Protein AF-A0A9D4PMR9-F1 (afdb_monomer)

Organism: Rhipicephalus sanguineus (NCBI:txid34632)

Sequence (268 aa):
MCPEKERYSRTDKKCLSSFEMLPGSDGVMDHTRMVKEYSRSSADQEEPLAHELRPPHVLRHTMDYLLVHLMDSAQPVGEWYDFIWNRTRAIRKDITQQHLCDQVCVALVEQCARFHIHCAAALCEQDMSTFDPKINNENLVKCLQTLKHFYYDLSLRGLHCPNEPEFRAYDVLLHLNEGDTIRQVQKLPARVRWSAEVKRAVAAFAALNSNNYVRFFRVAAQAPYLAACLLHRYFGQVRLRALQTFFKAFCQPNHSEEGVVSDQQKVT

Mean predicted aligned error: 6.34 Å

Secondary structure (DSSP, 8-state):
---HHHHHHHHHTT---GGGBPTTSSS-B-TTT-----PPP-TT-PPPPGGGS--HHHHHHHHHHHHHHTTT-SS-HHHHHHHHHHHHHHHHHHHHHTT--SHHHHHHHHHHHHHHHHHHHHTTTS-TTT--HHHHHHHHHHHHHHHHHHHHHHHHTT---TTHHHHHHHHHHHTTT-TTHHHHHHHS-HHHHTSHHHHHHHHHHHHHHTT-HHHHHHHHHTS-HHHHHHHHTTHHHHHHHHHHHHHHHH-PPP--------------

pLDDT: mean 91.98, std 12.49, range [39.81, 98.75]

Solvent-accessible surface area (backbone atoms only — not comparable to full-atom values): 15572 Å² total; per-residue (Å²): 96,43,36,68,71,57,54,56,53,29,57,76,69,68,65,68,54,84,77,23,32,40,89,93,50,93,82,42,76,25,80,88,50,31,62,41,71,55,74,82,89,54,95,85,56,73,82,76,53,75,81,66,47,66,55,72,72,50,43,49,54,41,49,50,50,45,61,71,66,42,73,82,42,99,60,61,68,39,61,46,48,54,49,47,58,38,35,53,49,23,49,54,48,38,38,61,76,65,69,63,85,52,74,65,56,48,53,53,41,51,49,52,28,51,50,36,38,46,46,58,49,77,42,65,86,51,53,70,92,56,41,50,66,64,65,41,48,53,52,28,52,52,30,51,53,51,48,54,49,50,56,49,61,36,44,78,71,76,43,81,67,90,59,52,32,54,57,55,16,49,58,43,44,75,36,54,89,46,86,60,46,64,63,56,50,71,70,45,57,68,79,37,46,72,27,74,48,27,47,50,30,52,50,39,31,51,19,60,75,67,69,33,50,70,58,30,52,54,48,42,75,70,40,60,71,60,58,27,35,48,51,52,77,46,47,64,61,44,50,52,53,49,51,55,51,48,45,69,73,72,50,75,77,79,83,77,78,88,81,78,85,79,88,76,80,95,82,132

Foldseek 3Di:
DAFPVVQVVCLVVLNDAPQQADPPDDSHGDPVRDAHFDDDDDPPDDQDDPSRADPLVVLLVRLCCLPVPQCPDPDDQLRSLVVSLGRLNVSLVSCVSVVDQDLSNLVSLVSLLLSLLCCLQVCVPPDCVSDPNVVSVVSNVVSLVVNVVSQVVCVVVVHHHPCNLQSLLLVLLLQLVPPCSVVVLVPDPPVNSPDPSNVLSVQLSVCVVVLVLVSNVVSLVPDPPSSVSSSVVCPVVSVVSVVVVCCVVPPDDPPPDPDDPDDDDDDD

Radius of gyration: 26.0 Å; Cα contacts (8 Å, |Δi|>4): 236; chains: 1; bounding box: 56×48×103 Å

Structure (mmCIF, N/CA/C/O backbone):
data_AF-A0A9D4PMR9-F1
#
_entry.id   AF-A0A9D4PMR9-F1
#
loop_
_atom_site.group_PDB
_atom_site.id
_atom_site.type_symbol
_atom_site.label_atom_id
_atom_site.label_alt_id
_atom_site.label_comp_id
_atom_site.label_asym_id
_atom_site.label_entity_id
_atom_site.label_seq_id
_atom_site.pdbx_PDB_ins_code
_atom_site.Cartn_x
_atom_site.Cartn_y
_atom_site.Cartn_z
_atom_site.occupancy
_atom_site.B_iso_or_equiv
_atom_site.auth_seq_id
_atom_site.auth_comp_id
_atom_site.auth_asym_id
_atom_site.auth_atom_id
_atom_site.pdbx_PDB_model_num
ATOM 1 N N . MET A 1 1 ? 13.377 -6.131 -16.939 1.00 96.81 1 MET A N 1
ATOM 2 C CA . MET A 1 1 ? 12.662 -5.293 -15.942 1.00 96.81 1 MET A CA 1
ATOM 3 C C . MET A 1 1 ? 13.353 -3.948 -15.653 1.00 96.81 1 MET A C 1
ATOM 5 O O . MET A 1 1 ? 12.821 -3.151 -14.882 1.00 96.81 1 MET A O 1
ATOM 9 N N . CYS A 1 2 ? 14.494 -3.653 -16.287 1.00 97.81 2 CYS A N 1
ATOM 10 C CA . CYS A 1 2 ? 15.241 -2.395 -16.173 1.00 97.81 2 CYS A CA 1
ATOM 11 C C . CYS A 1 2 ? 15.741 -1.979 -17.572 1.00 97.81 2 CYS A C 1
ATOM 13 O O . CYS A 1 2 ? 16.211 -2.870 -18.293 1.00 97.81 2 CYS A O 1
ATOM 15 N N . PRO A 1 3 ? 15.634 -0.697 -17.975 1.00 96.88 3 PRO A N 1
ATOM 16 C CA . PRO A 1 3 ? 16.174 -0.201 -19.242 1.00 96.88 3 PRO A CA 1
ATOM 17 C C . PRO A 1 3 ? 17.681 -0.429 -19.374 1.00 96.88 3 PRO A C 1
ATOM 19 O O . PRO A 1 3 ? 18.419 -0.365 -18.396 1.00 96.88 3 PRO A O 1
ATOM 22 N N . GLU A 1 4 ? 18.152 -0.666 -20.596 1.00 95.31 4 GLU A N 1
ATOM 23 C CA . GLU A 1 4 ? 19.553 -1.008 -20.865 1.00 95.31 4 GLU A CA 1
ATOM 24 C C . GLU A 1 4 ? 20.545 0.068 -20.418 1.00 95.31 4 GLU A C 1
ATOM 26 O O . GLU A 1 4 ? 21.502 -0.236 -19.708 1.00 95.31 4 GLU A O 1
ATOM 31 N N . LYS A 1 5 ? 20.264 1.330 -20.752 1.00 94.75 5 LYS A N 1
ATOM 32 C CA . LYS A 1 5 ? 21.068 2.481 -20.329 1.00 94.75 5 LYS A CA 1
ATOM 33 C C . LYS A 1 5 ? 21.214 2.555 -18.808 1.00 94.75 5 LYS A C 1
ATOM 35 O O . LYS A 1 5 ? 22.309 2.792 -18.305 1.00 94.75 5 LYS A O 1
ATOM 40 N N . GLU A 1 6 ? 20.128 2.323 -18.069 1.00 95.69 6 GLU A N 1
ATOM 41 C CA . GLU A 1 6 ? 20.174 2.327 -16.605 1.00 95.69 6 GLU A CA 1
ATOM 42 C C . GLU A 1 6 ? 21.015 1.165 -16.073 1.00 95.69 6 GLU A C 1
ATOM 44 O O . GLU A 1 6 ? 21.815 1.376 -15.163 1.00 95.69 6 GLU A O 1
ATOM 49 N N . ARG A 1 7 ? 20.881 -0.035 -16.658 1.00 95.94 7 ARG A N 1
ATOM 50 C CA . ARG A 1 7 ? 21.671 -1.202 -16.248 1.00 95.94 7 ARG A CA 1
ATOM 51 C C . ARG A 1 7 ? 23.167 -0.902 -16.282 1.00 95.94 7 ARG A C 1
ATOM 53 O O . ARG A 1 7 ? 23.825 -0.988 -15.251 1.00 95.94 7 ARG A O 1
ATOM 60 N N . TYR A 1 8 ? 23.670 -0.466 -17.435 1.00 95.75 8 TYR A N 1
ATOM 61 C CA . TYR A 1 8 ? 25.091 -0.158 -17.592 1.00 95.75 8 TYR A CA 1
ATOM 62 C C . TYR A 1 8 ? 25.529 1.049 -16.759 1.00 95.75 8 TYR A C 1
ATOM 64 O O . TYR A 1 8 ? 26.598 1.007 -16.156 1.00 95.75 8 TYR A O 1
ATOM 72 N N . SER A 1 9 ? 24.691 2.087 -16.638 1.00 94.88 9 SER A N 1
ATOM 73 C CA . SER A 1 9 ? 25.016 3.238 -15.787 1.00 94.88 9 SER A CA 1
ATOM 74 C C . SER A 1 9 ? 25.160 2.855 -14.311 1.00 94.88 9 SER A C 1
ATOM 76 O O . SER A 1 9 ? 26.050 3.374 -13.638 1.00 94.88 9 SER A O 1
ATOM 78 N N . ARG A 1 10 ? 24.316 1.951 -13.790 1.00 94.81 10 ARG A N 1
ATOM 79 C CA . ARG A 1 10 ? 24.407 1.499 -12.392 1.00 94.81 10 ARG A CA 1
ATOM 80 C C . ARG A 1 10 ? 25.573 0.543 -12.154 1.00 94.81 10 ARG A C 1
ATOM 82 O O . ARG A 1 10 ? 26.160 0.596 -11.076 1.00 94.81 10 ARG A O 1
ATOM 89 N N . THR A 1 11 ? 25.951 -0.264 -13.146 1.00 93.12 11 THR A N 1
ATOM 90 C CA . THR A 1 11 ? 27.179 -1.074 -13.087 1.00 93.12 11 THR A CA 1
ATOM 91 C C . THR A 1 11 ? 28.427 -0.195 -13.026 1.00 93.12 11 THR A C 1
ATOM 93 O O . THR A 1 11 ? 29.250 -0.386 -12.137 1.00 93.12 11 THR A O 1
ATOM 96 N N . ASP A 1 12 ? 28.539 0.800 -13.910 1.00 93.56 12 ASP A N 1
ATOM 97 C CA . ASP A 1 12 ? 29.683 1.724 -13.958 1.00 93.56 12 ASP A CA 1
ATOM 98 C C . ASP A 1 12 ? 29.851 2.505 -12.642 1.00 93.56 12 ASP A C 1
ATOM 100 O O . ASP A 1 12 ? 30.937 2.573 -12.068 1.00 93.56 12 ASP A O 1
ATOM 104 N N . LYS A 1 13 ? 28.737 2.988 -12.080 1.00 93.94 13 LYS A N 1
ATOM 105 C CA . LYS A 1 13 ? 28.708 3.703 -10.793 1.00 93.94 13 LYS A CA 1
ATOM 106 C C . LYS A 1 13 ? 28.861 2.802 -9.562 1.00 93.94 13 LYS A C 1
ATOM 108 O O . LYS A 1 13 ? 28.899 3.322 -8.450 1.00 93.94 13 LYS A O 1
ATOM 113 N N . LYS A 1 14 ? 28.920 1.475 -9.730 1.00 91.69 14 LYS A N 1
ATOM 114 C CA . LYS A 1 14 ? 28.920 0.481 -8.638 1.00 91.69 14 LYS A CA 1
ATOM 115 C C . LYS A 1 14 ? 27.736 0.644 -7.669 1.00 91.69 14 LYS A C 1
ATOM 117 O O . LYS A 1 14 ? 27.877 0.480 -6.462 1.00 91.69 14 LYS A O 1
ATOM 122 N N . CYS A 1 15 ? 26.554 0.952 -8.205 1.00 92.69 15 CYS A N 1
ATOM 123 C CA . CYS A 1 15 ? 25.308 1.149 -7.448 1.00 92.69 15 CYS A CA 1
ATOM 124 C C . CYS A 1 15 ? 24.303 0.010 -7.693 1.00 92.69 15 CYS A C 1
ATOM 126 O O . CYS A 1 15 ? 23.115 0.248 -7.926 1.00 92.69 15 CYS A O 1
ATOM 128 N N . LEU A 1 16 ? 24.784 -1.233 -7.710 1.00 93.62 16 LEU A N 1
ATOM 129 C CA . LEU A 1 16 ? 23.936 -2.417 -7.837 1.00 93.62 16 LEU A CA 1
ATOM 130 C C . LEU A 1 16 ? 23.497 -2.892 -6.452 1.00 93.62 16 LEU A C 1
ATOM 132 O O . LEU A 1 16 ? 24.281 -2.876 -5.506 1.00 93.62 16 LEU A O 1
ATOM 136 N N . SER A 1 17 ? 22.252 -3.346 -6.343 1.00 92.94 17 SER A N 1
ATOM 137 C CA . SER A 1 17 ? 21.796 -4.064 -5.154 1.00 92.94 17 SER A CA 1
ATOM 138 C C . SER A 1 17 ? 22.290 -5.516 -5.167 1.00 92.94 17 SER A C 1
ATOM 140 O O . SER A 1 17 ? 22.451 -6.106 -6.236 1.00 92.94 17 SER A O 1
ATOM 142 N N . SER A 1 18 ? 22.437 -6.137 -3.993 1.00 91.88 18 SER A N 1
ATOM 143 C CA . SER A 1 18 ? 22.669 -7.585 -3.843 1.00 91.88 18 SER A CA 1
ATOM 144 C C . SER A 1 18 ? 21.613 -8.431 -4.581 1.00 91.88 18 SER A C 1
ATOM 146 O O . SER A 1 18 ? 21.915 -9.504 -5.109 1.00 91.88 18 SER A O 1
ATOM 148 N N . PHE A 1 19 ? 20.384 -7.919 -4.715 1.00 92.88 19 PHE A N 1
ATOM 149 C CA . PHE A 1 19 ? 19.297 -8.554 -5.472 1.00 92.88 19 PHE A CA 1
ATOM 150 C C . PHE A 1 19 ? 19.464 -8.500 -6.996 1.00 92.88 19 PHE A C 1
ATOM 152 O O . PHE A 1 19 ? 18.694 -9.137 -7.712 1.00 92.88 19 PHE A O 1
ATOM 159 N N . GLU A 1 20 ? 20.439 -7.747 -7.493 1.00 95.00 20 GLU A N 1
ATOM 160 C CA . GLU A 1 20 ? 20.667 -7.472 -8.914 1.00 95.00 20 GLU A CA 1
ATOM 161 C C . GLU A 1 20 ? 22.002 -8.040 -9.427 1.00 95.00 20 GLU A C 1
ATOM 163 O O . GLU A 1 20 ? 22.331 -7.901 -10.607 1.00 95.00 20 GLU A O 1
ATOM 168 N N . MET A 1 21 ? 22.771 -8.684 -8.549 1.00 94.06 21 MET A N 1
ATOM 169 C CA . MET A 1 21 ? 24.062 -9.295 -8.860 1.00 94.06 21 MET A CA 1
ATOM 170 C C . MET A 1 21 ? 23.929 -10.802 -9.112 1.00 94.06 21 MET A C 1
ATOM 172 O O . MET A 1 21 ? 22.990 -11.449 -8.635 1.00 94.06 21 MET A O 1
ATOM 176 N N . LEU A 1 22 ? 24.895 -11.385 -9.826 1.00 92.81 22 LEU A N 1
ATOM 177 C CA . LEU A 1 22 ? 25.026 -12.837 -9.930 1.00 92.81 22 LEU A CA 1
ATOM 178 C C . LEU A 1 22 ? 25.322 -13.423 -8.536 1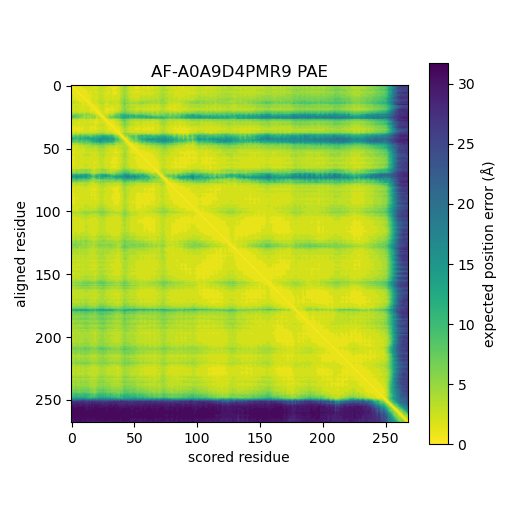.00 92.81 22 LEU A C 1
ATOM 180 O O . LEU A 1 22 ? 26.236 -12.932 -7.861 1.00 92.81 22 LEU A O 1
ATOM 184 N N . PRO A 1 23 ? 24.592 -14.464 -8.091 1.00 86.88 23 PRO A N 1
ATOM 185 C CA . PRO A 1 23 ? 24.844 -15.097 -6.800 1.00 86.88 23 PRO A CA 1
ATOM 186 C C . PRO A 1 23 ? 26.298 -15.567 -6.670 1.00 86.88 23 PRO A C 1
ATOM 188 O O . PRO A 1 23 ? 26.807 -16.265 -7.544 1.00 86.88 23 PRO A O 1
ATOM 191 N N . GLY A 1 24 ? 26.968 -15.180 -5.582 1.00 85.31 24 GLY A N 1
ATOM 192 C CA . GLY A 1 24 ? 28.364 -15.549 -5.317 1.00 85.31 24 GLY A CA 1
ATOM 193 C C . GLY A 1 24 ? 29.412 -14.794 -6.144 1.00 85.31 24 GLY A C 1
ATOM 194 O O . GLY A 1 24 ? 30.594 -15.108 -6.037 1.00 85.31 24 GLY A O 1
ATOM 195 N N . SER A 1 25 ? 29.009 -13.811 -6.954 1.00 88.31 25 SER A N 1
ATOM 196 C CA . SER A 1 25 ? 29.942 -12.927 -7.659 1.00 88.31 25 SER A CA 1
ATOM 197 C C . SER A 1 25 ? 30.310 -11.696 -6.827 1.00 88.31 25 SER A C 1
ATOM 199 O O . SER A 1 25 ? 29.523 -11.238 -5.998 1.00 88.31 25 SER A O 1
ATOM 201 N N . ASP A 1 26 ? 31.484 -11.125 -7.095 1.00 84.06 26 ASP A N 1
ATOM 202 C CA . ASP A 1 26 ? 31.906 -9.843 -6.525 1.00 84.06 26 ASP A CA 1
ATOM 203 C C . ASP A 1 26 ? 31.419 -8.683 -7.410 1.00 84.06 26 ASP A C 1
ATOM 205 O O . ASP A 1 26 ? 32.134 -8.175 -8.274 1.00 84.06 26 ASP A O 1
ATOM 209 N N . GLY A 1 27 ? 30.141 -8.322 -7.265 1.00 84.75 27 GLY A N 1
ATOM 210 C CA . GLY A 1 27 ? 29.576 -7.137 -7.917 1.00 84.75 27 GLY A CA 1
ATOM 211 C C . GLY A 1 27 ? 29.251 -7.283 -9.407 1.00 84.75 27 GLY A C 1
ATOM 212 O O . GLY A 1 27 ? 29.042 -6.273 -10.083 1.00 84.75 27 GLY A O 1
ATOM 213 N N . VAL A 1 28 ? 29.184 -8.507 -9.943 1.00 92.88 28 VAL A N 1
ATOM 214 C CA . VAL A 1 28 ? 28.841 -8.727 -11.357 1.00 92.88 28 VAL A CA 1
ATOM 215 C C . VAL A 1 28 ? 27.327 -8.635 -11.543 1.00 92.88 28 VAL A C 1
ATOM 217 O O . VAL A 1 28 ? 26.566 -9.358 -10.905 1.00 92.88 28 VAL A O 1
ATOM 220 N N . MET A 1 29 ? 26.883 -7.749 -12.436 1.00 95.31 29 MET A N 1
ATOM 221 C CA . MET A 1 29 ? 25.465 -7.544 -12.748 1.00 95.31 29 MET A CA 1
ATOM 222 C C . MET A 1 29 ? 24.814 -8.796 -13.354 1.00 95.31 29 MET A C 1
ATOM 224 O O . MET A 1 29 ? 25.332 -9.369 -14.311 1.00 95.31 29 MET A O 1
ATOM 228 N N . ASP A 1 30 ? 23.611 -9.132 -12.886 1.00 95.50 30 ASP A N 1
ATOM 229 C CA . ASP A 1 30 ? 22.719 -10.091 -13.538 1.00 95.50 30 ASP A CA 1
ATOM 230 C C . ASP A 1 30 ? 21.605 -9.353 -14.297 1.00 95.50 30 ASP A C 1
ATOM 232 O O . ASP A 1 30 ? 20.645 -8.831 -13.721 1.00 95.50 30 ASP A O 1
ATOM 236 N N . HIS A 1 31 ? 21.707 -9.340 -15.628 1.00 94.69 31 HIS A N 1
ATOM 237 C CA . HIS A 1 31 ? 20.738 -8.685 -16.510 1.00 94.69 31 HIS A CA 1
ATOM 238 C C . HIS A 1 31 ? 19.288 -9.143 -16.296 1.00 94.69 31 HIS A C 1
ATOM 240 O O . HIS A 1 31 ? 18.365 -8.358 -16.536 1.00 94.69 31 HIS A O 1
ATOM 246 N N . THR A 1 32 ? 19.076 -10.386 -15.857 1.00 94.00 32 THR A N 1
ATOM 247 C CA . THR A 1 32 ? 17.741 -10.958 -15.646 1.00 94.00 32 THR A CA 1
ATOM 248 C C . THR A 1 32 ? 17.100 -10.485 -14.342 1.00 94.00 32 THR A C 1
ATOM 250 O O . THR A 1 32 ? 15.875 -10.435 -14.250 1.00 94.00 32 THR A O 1
ATOM 253 N N . ARG A 1 33 ? 17.914 -10.045 -13.373 1.00 94.69 33 ARG A N 1
ATOM 254 C CA . ARG A 1 33 ? 17.479 -9.601 -12.040 1.00 94.69 33 ARG A CA 1
ATOM 255 C C . ARG A 1 33 ? 17.380 -8.084 -11.897 1.00 94.69 33 ARG A C 1
ATOM 257 O O . ARG A 1 33 ? 16.763 -7.599 -10.954 1.00 94.69 33 ARG A O 1
ATOM 264 N N . MET A 1 34 ? 17.938 -7.326 -12.844 1.00 96.88 34 MET A N 1
ATOM 265 C CA . MET A 1 34 ? 17.903 -5.861 -12.835 1.00 96.88 34 MET A CA 1
ATOM 266 C C . MET A 1 34 ? 16.475 -5.305 -12.910 1.00 96.88 34 MET A C 1
ATOM 268 O O . MET A 1 34 ? 15.752 -5.516 -13.897 1.00 96.88 34 MET A O 1
ATOM 272 N N . VAL A 1 35 ? 16.103 -4.486 -11.920 1.00 97.81 35 VAL A N 1
ATOM 273 C CA . VAL A 1 35 ? 14.806 -3.793 -11.864 1.00 97.81 35 VAL A CA 1
ATOM 274 C C . VAL A 1 35 ? 15.014 -2.285 -11.835 1.00 97.81 35 VAL A C 1
ATOM 276 O O . VAL A 1 35 ? 15.829 -1.801 -11.059 1.00 97.81 35 VAL A O 1
ATOM 279 N N . LYS A 1 36 ? 14.263 -1.545 -12.665 1.00 97.88 36 LYS A N 1
ATOM 280 C CA . LYS A 1 36 ? 14.341 -0.077 -12.762 1.00 97.88 36 LYS A CA 1
ATOM 281 C C . LYS A 1 36 ? 14.262 0.588 -11.382 1.00 97.88 36 LYS A C 1
ATOM 283 O O . LYS A 1 36 ? 13.271 0.387 -10.676 1.00 97.88 36 LYS A O 1
ATOM 288 N N . GLU A 1 37 ? 15.265 1.378 -11.022 1.00 96.81 37 GLU A N 1
ATOM 289 C CA . GLU A 1 37 ? 15.312 2.114 -9.758 1.00 96.81 37 GLU A CA 1
ATOM 290 C C . GLU A 1 37 ? 14.414 3.361 -9.789 1.00 96.81 37 GLU A C 1
ATOM 292 O O . GLU A 1 37 ? 14.242 4.022 -10.816 1.00 96.81 37 GLU A O 1
ATOM 297 N N . TYR A 1 38 ? 13.811 3.703 -8.648 1.00 95.88 38 TYR A N 1
ATOM 298 C CA . TYR A 1 38 ? 13.069 4.952 -8.532 1.00 95.88 38 TYR A CA 1
ATOM 299 C C . TYR A 1 38 ? 14.030 6.145 -8.467 1.00 95.88 38 TYR A C 1
ATOM 301 O O . TYR A 1 38 ? 14.731 6.341 -7.477 1.00 95.88 38 TYR A O 1
ATOM 309 N N . SER A 1 39 ? 13.978 7.008 -9.480 1.00 90.56 39 SER A N 1
ATOM 310 C CA . SER A 1 39 ? 14.587 8.338 -9.447 1.00 90.56 39 SER A CA 1
ATOM 311 C C . SER A 1 39 ? 13.560 9.395 -9.040 1.00 90.56 39 SER A C 1
ATOM 313 O O . SER A 1 39 ? 12.414 9.386 -9.501 1.00 90.56 39 SER A O 1
ATOM 315 N N . ARG A 1 40 ? 13.942 10.342 -8.176 1.00 84.75 40 ARG A N 1
ATOM 316 C CA . ARG A 1 40 ? 13.104 11.521 -7.895 1.00 84.75 40 ARG A CA 1
ATOM 317 C C . ARG A 1 40 ? 13.098 12.432 -9.122 1.00 84.75 40 ARG A C 1
ATOM 319 O O . ARG A 1 40 ? 14.129 12.569 -9.766 1.00 84.75 40 ARG A O 1
ATOM 326 N N . SER A 1 41 ? 11.952 13.034 -9.427 1.00 82.00 41 SER A N 1
ATOM 327 C CA . SER A 1 41 ? 11.891 14.079 -10.450 1.00 82.00 41 SER A CA 1
ATOM 328 C C . SER A 1 41 ? 12.602 15.339 -9.957 1.00 82.00 41 SER A C 1
ATOM 330 O O . SER A 1 41 ? 12.346 15.780 -8.835 1.00 82.00 41 SER A O 1
ATOM 332 N N . SER A 1 42 ? 13.483 15.897 -10.783 1.00 79.88 42 SER A N 1
ATOM 333 C CA . SER A 1 42 ? 14.091 17.223 -10.620 1.00 79.88 42 SER A CA 1
ATOM 334 C C . SER A 1 42 ? 13.635 18.138 -11.757 1.00 79.88 42 SER A C 1
ATOM 336 O O . SER A 1 42 ? 13.168 17.648 -12.783 1.00 79.88 42 SER A O 1
ATOM 338 N N . ALA A 1 43 ? 13.757 19.457 -11.579 1.00 71.31 43 ALA A N 1
ATOM 339 C CA . ALA A 1 43 ? 13.405 20.427 -12.621 1.00 71.31 43 ALA A CA 1
ATOM 340 C C . ALA A 1 43 ? 14.220 20.212 -13.911 1.00 71.31 43 ALA A C 1
ATOM 342 O O . ALA A 1 43 ? 13.681 20.355 -15.001 1.00 71.31 43 ALA A O 1
ATOM 343 N N . ASP A 1 44 ? 15.475 19.778 -13.768 1.00 77.31 44 ASP A N 1
ATOM 344 C CA . ASP A 1 44 ? 16.383 19.492 -14.885 1.00 77.31 44 ASP A CA 1
ATOM 345 C C . ASP A 1 44 ? 16.257 18.058 -15.428 1.00 77.31 44 ASP A C 1
ATOM 347 O O . ASP A 1 44 ? 17.069 17.633 -16.247 1.00 77.31 44 ASP A O 1
ATOM 351 N N . GLN A 1 45 ? 15.302 17.255 -14.935 1.00 77.88 45 GLN A N 1
ATOM 352 C CA . GLN A 1 45 ? 15.155 15.888 -15.427 1.00 77.88 45 GLN A CA 1
ATOM 353 C C . GLN A 1 45 ? 14.509 15.911 -16.818 1.00 77.88 45 GLN A C 1
ATOM 355 O O . GLN A 1 45 ? 13.326 16.222 -16.943 1.00 77.88 45 GLN A O 1
ATOM 360 N N . GLU A 1 46 ? 15.270 15.509 -17.838 1.00 82.25 46 GLU A N 1
ATOM 361 C CA . GLU A 1 46 ? 14.742 15.273 -19.184 1.00 82.25 46 GLU A CA 1
ATOM 362 C C . GLU A 1 46 ? 13.576 14.272 -19.159 1.00 82.25 46 GLU A C 1
ATOM 364 O O . GLU A 1 46 ? 13.555 13.316 -18.366 1.00 82.25 46 GLU A O 1
ATOM 369 N N . GLU A 1 47 ? 12.599 14.486 -20.043 1.00 85.94 47 GLU A N 1
ATOM 370 C CA . GLU A 1 47 ? 11.528 13.517 -20.247 1.00 85.94 47 GLU A CA 1
ATOM 371 C C . GLU A 1 47 ? 12.128 12.179 -20.702 1.00 85.94 47 GLU A C 1
ATOM 373 O O . GLU A 1 47 ? 12.933 12.148 -21.636 1.00 85.94 47 GLU A O 1
ATOM 378 N N . PRO A 1 48 ? 11.772 11.060 -20.044 1.00 90.06 48 PRO A N 1
ATOM 379 C CA . PRO A 1 48 ? 12.339 9.769 -20.394 1.00 90.06 48 PRO A CA 1
ATOM 380 C C . PRO A 1 48 ? 11.913 9.361 -21.801 1.00 90.06 48 PRO A C 1
ATOM 382 O O . PRO A 1 48 ? 10.752 9.508 -22.190 1.00 90.06 48 PRO A O 1
ATOM 385 N N . LEU A 1 49 ? 12.843 8.767 -22.540 1.00 93.50 49 LEU A N 1
ATOM 386 C CA . LEU A 1 49 ? 12.550 8.212 -23.856 1.00 93.50 49 LEU A CA 1
ATOM 387 C C . LEU A 1 49 ? 11.604 7.011 -23.722 1.00 93.50 49 LEU A C 1
ATOM 389 O O . LEU A 1 49 ? 11.595 6.307 -22.711 1.00 93.50 49 LEU A O 1
ATOM 393 N N . ALA A 1 50 ? 10.845 6.708 -24.778 1.00 93.25 50 ALA A N 1
ATOM 394 C CA . ALA A 1 50 ? 9.873 5.610 -24.758 1.00 93.25 50 ALA A CA 1
ATOM 395 C C . ALA A 1 50 ? 10.494 4.254 -24.357 1.00 93.25 50 ALA A C 1
ATOM 397 O O . ALA A 1 50 ? 9.880 3.486 -23.623 1.00 93.25 50 ALA A O 1
ATOM 398 N N . HIS A 1 51 ? 11.734 3.973 -24.775 1.00 93.25 51 HIS A N 1
ATOM 399 C CA . HIS A 1 51 ? 12.447 2.737 -24.422 1.00 93.25 51 HIS A CA 1
ATOM 400 C C . HIS A 1 51 ? 13.005 2.725 -22.983 1.00 93.25 51 HIS A C 1
ATOM 402 O O . HIS A 1 51 ? 13.471 1.689 -22.506 1.00 93.25 51 HIS A O 1
ATOM 408 N N . GLU A 1 52 ? 12.964 3.858 -22.276 1.00 94.88 52 GLU A N 1
ATOM 409 C CA . GLU A 1 52 ? 13.300 3.970 -20.852 1.00 94.88 52 GLU A CA 1
ATOM 410 C C . GLU A 1 52 ? 12.071 3.746 -19.945 1.00 94.88 52 GLU A C 1
ATOM 412 O O . GLU A 1 52 ? 12.209 3.625 -18.722 1.00 94.88 52 GLU A O 1
ATOM 417 N N . LEU A 1 53 ? 10.866 3.653 -20.518 1.00 96.38 53 LEU A N 1
ATOM 418 C CA . LEU A 1 53 ? 9.609 3.386 -19.818 1.00 96.38 53 LEU A CA 1
ATOM 419 C C . LEU A 1 53 ? 9.159 1.941 -20.059 1.00 96.38 53 LEU A C 1
ATOM 421 O O . LEU A 1 53 ? 9.178 1.433 -21.178 1.00 96.38 53 LEU A O 1
ATOM 425 N N . ARG A 1 54 ? 8.758 1.243 -18.991 1.00 97.75 54 ARG A N 1
ATOM 426 C CA . ARG A 1 54 ? 8.282 -0.142 -19.109 1.00 97.75 54 ARG A CA 1
ATOM 427 C C . ARG A 1 54 ? 6.811 -0.155 -19.540 1.00 97.75 54 ARG A C 1
ATOM 429 O O . ARG A 1 54 ? 5.995 0.462 -18.853 1.00 97.75 54 ARG A O 1
ATOM 436 N N . PRO A 1 55 ? 6.437 -0.903 -20.594 1.00 96.69 55 PRO A N 1
ATOM 437 C CA . PRO A 1 55 ? 5.036 -1.045 -20.984 1.00 96.69 55 PRO A CA 1
ATOM 438 C C . PRO A 1 55 ? 4.243 -1.877 -19.952 1.00 96.69 55 PRO A C 1
ATOM 440 O O . PRO A 1 55 ? 4.849 -2.631 -19.179 1.00 96.69 55 PRO A O 1
ATOM 443 N N . PRO A 1 56 ? 2.893 -1.829 -19.960 1.00 96.19 56 PRO A N 1
ATOM 444 C CA . PRO A 1 56 ? 2.047 -2.457 -18.934 1.00 96.19 56 PRO A CA 1
ATOM 445 C C . PRO A 1 56 ? 2.355 -3.933 -18.639 1.00 96.19 56 PRO A C 1
ATOM 447 O O . PRO A 1 56 ? 2.419 -4.342 -17.480 1.00 96.19 56 PRO A O 1
ATOM 450 N N . HIS A 1 57 ? 2.607 -4.744 -19.672 1.00 97.00 57 HIS A N 1
ATOM 451 C CA . HIS A 1 57 ? 2.918 -6.165 -19.492 1.00 97.00 57 HIS A CA 1
ATOM 452 C C . HIS A 1 57 ? 4.265 -6.394 -18.781 1.00 97.00 57 HIS A C 1
ATOM 454 O O . HIS A 1 57 ? 4.379 -7.323 -17.982 1.00 97.00 57 HIS A O 1
ATOM 460 N N . VAL A 1 58 ? 5.260 -5.527 -19.012 1.00 97.94 58 VAL A N 1
ATOM 461 C CA . VAL A 1 58 ? 6.555 -5.565 -18.312 1.00 97.94 58 VAL A CA 1
ATOM 462 C C . VAL A 1 58 ? 6.408 -5.059 -16.881 1.00 97.94 58 VAL A C 1
ATOM 464 O O . VAL A 1 58 ? 7.051 -5.606 -15.987 1.00 97.94 58 VAL A O 1
ATOM 467 N N . LEU A 1 59 ? 5.564 -4.052 -16.629 1.00 98.38 59 LEU A N 1
ATOM 468 C CA . LEU A 1 59 ? 5.271 -3.588 -15.268 1.00 98.38 59 LEU A CA 1
ATOM 469 C C . LEU A 1 59 ? 4.638 -4.698 -14.425 1.00 98.38 59 LEU A C 1
ATOM 471 O O . LEU A 1 59 ? 5.084 -4.923 -13.302 1.00 98.38 59 LEU A O 1
ATOM 475 N N . ARG A 1 60 ? 3.677 -5.439 -14.993 1.00 98.00 60 ARG A N 1
ATOM 476 C CA . ARG A 1 60 ? 3.080 -6.617 -14.347 1.00 98.00 60 ARG A CA 1
ATOM 477 C C . ARG A 1 60 ? 4.113 -7.692 -14.047 1.00 98.00 60 ARG A C 1
ATOM 479 O O . ARG A 1 60 ? 4.271 -8.059 -12.892 1.00 98.00 60 ARG A O 1
ATOM 486 N N . HIS A 1 61 ? 4.880 -8.100 -15.056 1.00 97.56 61 HIS A N 1
ATOM 487 C CA . HIS A 1 61 ? 5.952 -9.076 -14.867 1.00 97.56 61 HIS A CA 1
ATOM 488 C C . HIS A 1 61 ? 6.965 -8.634 -13.797 1.00 97.56 61 HIS A C 1
ATOM 490 O O . HIS A 1 61 ? 7.412 -9.442 -12.991 1.00 97.56 61 HIS A O 1
ATOM 496 N N . THR A 1 62 ? 7.287 -7.337 -13.747 1.00 98.19 62 THR A N 1
ATOM 497 C CA . THR A 1 62 ? 8.185 -6.793 -12.723 1.00 98.19 62 THR A CA 1
ATOM 498 C C . THR A 1 62 ? 7.572 -6.879 -11.329 1.00 98.19 62 THR A C 1
ATOM 500 O O . THR A 1 62 ? 8.268 -7.243 -10.389 1.00 98.19 62 THR A O 1
ATOM 503 N N . MET A 1 63 ? 6.290 -6.542 -11.173 1.00 98.00 63 MET A N 1
ATOM 504 C CA . MET A 1 63 ? 5.618 -6.645 -9.879 1.00 98.00 63 MET A CA 1
ATOM 505 C C . MET A 1 63 ? 5.572 -8.092 -9.388 1.00 98.00 63 MET A C 1
ATOM 507 O O . MET A 1 63 ? 5.911 -8.349 -8.237 1.00 98.00 63 MET A O 1
ATOM 511 N N . ASP A 1 64 ? 5.224 -9.029 -10.272 1.00 96.12 64 ASP A N 1
ATOM 512 C CA . ASP A 1 64 ? 5.202 -10.456 -9.949 1.00 96.12 64 ASP A CA 1
ATOM 513 C C . ASP A 1 64 ? 6.594 -10.928 -9.507 1.00 96.12 64 ASP A C 1
ATOM 515 O O . ASP A 1 64 ? 6.720 -11.565 -8.465 1.00 96.12 64 ASP A O 1
ATOM 519 N N . TYR A 1 65 ? 7.654 -10.523 -10.220 1.00 96.06 65 TYR A N 1
ATOM 520 C CA . TYR A 1 65 ? 9.030 -10.831 -9.827 1.00 96.06 65 TYR A CA 1
ATOM 521 C C . TYR A 1 65 ? 9.370 -10.306 -8.425 1.00 96.06 65 TYR A C 1
ATOM 523 O O . TYR A 1 65 ? 9.904 -11.048 -7.602 1.00 96.06 65 TYR A O 1
ATOM 531 N N . LEU A 1 66 ? 9.036 -9.044 -8.130 1.00 96.06 66 LEU A N 1
ATOM 532 C CA . LEU A 1 66 ? 9.330 -8.428 -6.833 1.00 96.06 66 LEU A CA 1
ATOM 533 C C . LEU A 1 66 ? 8.597 -9.133 -5.686 1.00 96.06 66 LEU A C 1
ATOM 535 O O . LEU A 1 66 ? 9.210 -9.453 -4.671 1.00 96.06 66 LEU A O 1
ATOM 539 N N . LEU A 1 67 ? 7.291 -9.367 -5.828 1.00 93.56 67 LEU A N 1
ATOM 540 C CA . LEU A 1 67 ? 6.476 -9.885 -4.729 1.00 93.56 67 LEU A CA 1
ATOM 541 C C . LEU A 1 67 ? 6.656 -11.393 -4.525 1.00 93.56 67 LEU A C 1
ATOM 543 O O . LEU A 1 67 ? 6.636 -11.840 -3.384 1.00 93.56 67 LEU A O 1
ATOM 547 N N . VAL A 1 68 ? 6.843 -12.168 -5.599 1.00 89.94 68 VAL A N 1
ATOM 548 C CA . VAL A 1 68 ? 6.948 -13.635 -5.522 1.00 89.94 68 VAL A CA 1
ATOM 549 C C . VAL A 1 68 ? 8.363 -14.091 -5.179 1.00 89.94 68 VAL A C 1
ATOM 551 O O . VAL A 1 68 ? 8.519 -15.046 -4.427 1.00 89.94 68 VAL A O 1
ATOM 554 N N . HIS A 1 69 ? 9.399 -13.436 -5.713 1.00 86.19 69 HIS A N 1
ATOM 555 C CA . HIS A 1 69 ? 10.771 -13.937 -5.570 1.00 86.19 69 HIS A CA 1
ATOM 556 C C . HIS A 1 69 ? 11.593 -13.245 -4.483 1.00 86.19 69 HIS A C 1
ATOM 558 O O . HIS A 1 69 ? 12.604 -13.809 -4.068 1.00 86.19 69 HIS A O 1
ATOM 564 N N . LEU A 1 70 ? 11.212 -12.043 -4.031 1.00 86.62 70 LEU A N 1
ATOM 565 C CA . LEU A 1 70 ? 12.047 -11.268 -3.100 1.00 86.62 70 LEU A CA 1
ATOM 566 C C . LEU A 1 70 ? 11.462 -11.133 -1.692 1.00 86.62 70 LEU A C 1
ATOM 568 O O . LEU A 1 70 ? 12.234 -11.048 -0.739 1.00 86.62 70 LEU A O 1
ATOM 572 N N . MET A 1 71 ? 10.133 -11.134 -1.541 1.00 79.56 71 MET A N 1
ATOM 573 C CA . MET A 1 71 ? 9.485 -10.894 -0.241 1.00 79.56 71 MET A CA 1
ATOM 574 C C . MET A 1 71 ? 9.727 -12.019 0.778 1.00 79.56 71 MET A C 1
ATOM 576 O O . MET A 1 71 ? 9.744 -11.753 1.972 1.00 79.56 71 MET A O 1
ATOM 580 N N . ASP A 1 72 ? 9.958 -13.247 0.306 1.00 71.88 72 ASP A N 1
ATOM 581 C CA . ASP A 1 72 ? 10.262 -14.429 1.133 1.00 71.88 72 ASP A CA 1
ATOM 582 C C . ASP A 1 72 ? 11.723 -14.888 0.953 1.00 71.88 72 ASP A C 1
ATOM 584 O O . ASP A 1 72 ? 12.061 -16.071 1.003 1.00 71.88 72 ASP A O 1
ATOM 588 N N . SER A 1 73 ? 12.612 -13.944 0.630 1.00 74.12 73 SER A N 1
ATOM 589 C CA . SER A 1 73 ? 14.031 -14.251 0.468 1.00 74.12 73 SER A CA 1
ATOM 590 C C . SER A 1 73 ? 14.709 -14.438 1.828 1.00 74.12 73 SER A C 1
ATOM 592 O O . SER A 1 73 ? 14.354 -13.796 2.811 1.00 74.12 73 SER A O 1
ATOM 594 N N . ALA A 1 74 ? 15.758 -15.264 1.877 1.00 73.19 74 ALA A N 1
ATOM 595 C CA . ALA A 1 74 ? 16.581 -15.460 3.078 1.00 73.19 74 ALA A CA 1
ATOM 596 C C . ALA A 1 74 ? 17.412 -14.217 3.484 1.00 73.19 74 ALA A C 1
ATOM 598 O O . ALA A 1 74 ? 18.277 -14.312 4.353 1.00 73.19 74 ALA A O 1
ATOM 599 N N . GLN A 1 75 ? 17.207 -13.076 2.819 1.00 79.62 75 GLN A N 1
ATOM 600 C CA . GLN A 1 75 ? 17.947 -11.838 3.050 1.00 79.62 75 GLN A CA 1
ATOM 601 C C . GLN A 1 75 ? 17.396 -11.068 4.258 1.00 79.62 75 GLN A C 1
ATOM 603 O O . GLN A 1 75 ? 16.235 -11.258 4.637 1.00 79.62 75 GLN A O 1
ATOM 608 N N . PRO A 1 76 ? 18.196 -10.166 4.858 1.00 84.62 76 PRO A N 1
ATOM 609 C CA . PRO A 1 76 ? 17.738 -9.321 5.950 1.00 84.62 76 PRO A CA 1
ATOM 610 C C . PRO A 1 76 ? 16.495 -8.519 5.573 1.00 84.62 76 PRO A C 1
ATOM 612 O O . PRO A 1 76 ? 16.356 -8.022 4.453 1.00 84.62 76 PRO A O 1
ATOM 615 N N . VAL A 1 77 ? 15.602 -8.360 6.548 1.00 87.50 77 VAL A N 1
ATOM 616 C CA . VAL A 1 77 ? 14.276 -7.780 6.328 1.00 87.50 77 VAL A CA 1
ATOM 617 C C . VAL A 1 77 ? 14.317 -6.348 5.794 1.00 87.50 77 VAL A C 1
ATOM 619 O O . VAL A 1 77 ? 13.546 -6.008 4.898 1.00 87.50 77 VAL A O 1
ATOM 622 N N . GLY A 1 78 ? 15.255 -5.534 6.286 1.00 87.31 78 GLY A N 1
ATOM 623 C CA . GLY A 1 78 ? 15.460 -4.171 5.792 1.00 87.31 78 GLY A CA 1
ATOM 624 C C . GLY A 1 78 ? 15.857 -4.121 4.320 1.00 87.31 78 GLY A C 1
ATOM 625 O O . GLY A 1 78 ? 15.297 -3.339 3.559 1.00 87.31 78 GLY A O 1
ATOM 626 N N . GLU A 1 79 ? 16.760 -5.004 3.884 1.00 90.06 79 GLU A N 1
ATOM 627 C CA . GLU A 1 79 ? 17.289 -4.973 2.518 1.00 90.06 79 GLU A CA 1
ATOM 628 C C . GLU A 1 79 ? 16.215 -5.286 1.475 1.00 90.06 79 GLU A C 1
ATOM 630 O O . GLU A 1 79 ? 16.066 -4.548 0.495 1.00 90.06 79 GLU A O 1
ATOM 635 N N . TRP A 1 80 ? 15.441 -6.362 1.669 1.00 91.88 80 TRP A N 1
ATOM 636 C CA . TRP A 1 80 ? 14.387 -6.689 0.708 1.00 91.88 80 TRP A CA 1
ATOM 637 C C . TRP A 1 80 ? 13.242 -5.678 0.774 1.00 91.88 80 TRP A C 1
ATOM 639 O O . TRP A 1 80 ? 12.682 -5.337 -0.273 1.00 91.88 80 TRP A O 1
ATOM 649 N N . TYR A 1 81 ? 12.905 -5.161 1.964 1.00 94.50 81 TYR A N 1
ATOM 650 C CA . TYR A 1 81 ? 11.873 -4.138 2.107 1.00 94.50 81 TYR A CA 1
ATOM 651 C C . TYR A 1 81 ? 12.257 -2.879 1.331 1.00 94.50 81 TYR A C 1
ATOM 653 O O . TYR A 1 81 ? 11.478 -2.440 0.483 1.00 94.50 81 TYR A O 1
ATOM 661 N N . ASP A 1 82 ? 13.460 -2.344 1.549 1.00 94.06 82 ASP A N 1
ATOM 662 C CA . ASP A 1 82 ? 13.943 -1.134 0.884 1.00 94.06 82 ASP A CA 1
ATOM 663 C C . ASP A 1 82 ? 14.026 -1.315 -0.631 1.00 94.06 82 ASP A C 1
ATOM 665 O O . ASP A 1 82 ? 13.613 -0.432 -1.397 1.00 94.06 82 ASP A O 1
ATOM 669 N N . PHE A 1 83 ? 14.490 -2.484 -1.080 1.00 95.75 83 PHE A N 1
ATOM 670 C CA . PHE A 1 83 ? 14.540 -2.814 -2.496 1.00 95.75 83 PHE A CA 1
ATOM 671 C C . PHE A 1 83 ? 13.138 -2.822 -3.118 1.00 95.75 83 PHE A C 1
ATOM 673 O O . PHE A 1 83 ? 12.875 -2.068 -4.060 1.00 95.75 83 PHE A O 1
ATOM 680 N N . ILE A 1 84 ? 12.201 -3.613 -2.585 1.00 96.31 84 ILE A N 1
ATOM 681 C CA . ILE A 1 84 ? 10.836 -3.703 -3.129 1.00 96.31 84 ILE A CA 1
ATOM 682 C C . ILE A 1 84 ? 10.123 -2.350 -3.017 1.00 96.31 84 ILE A C 1
ATOM 684 O O . ILE A 1 84 ? 9.496 -1.899 -3.980 1.00 96.31 84 ILE A O 1
ATOM 688 N N . TRP A 1 85 ? 10.251 -1.652 -1.889 1.00 95.50 85 TRP A N 1
ATOM 689 C CA . TRP A 1 85 ? 9.691 -0.317 -1.684 1.00 95.50 85 TRP A CA 1
ATOM 690 C C . TRP A 1 85 ? 10.187 0.674 -2.746 1.00 95.50 85 TRP A C 1
ATOM 692 O O . TRP A 1 85 ? 9.393 1.409 -3.340 1.00 95.50 85 TRP A O 1
ATOM 702 N N . ASN A 1 86 ? 11.483 0.666 -3.060 1.00 96.69 86 ASN A N 1
ATOM 703 C CA . ASN A 1 86 ? 12.046 1.511 -4.107 1.00 96.69 86 ASN A CA 1
ATOM 704 C C . ASN A 1 86 ? 11.514 1.112 -5.498 1.00 96.69 86 ASN A C 1
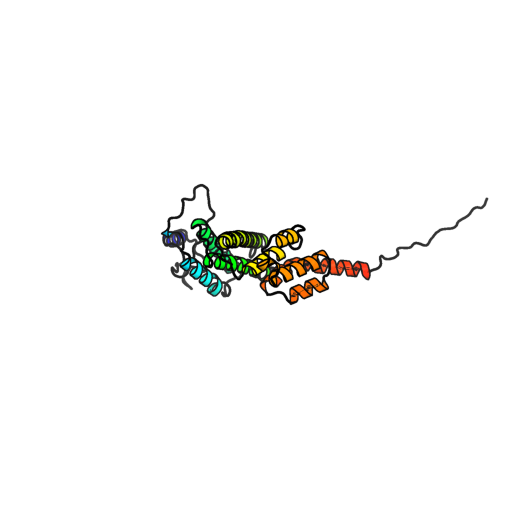ATOM 706 O O . ASN A 1 86 ? 11.013 1.956 -6.247 1.00 96.69 86 ASN A O 1
ATOM 710 N N . ARG A 1 87 ? 11.561 -0.176 -5.850 1.00 97.81 87 ARG A N 1
ATOM 711 C CA . ARG A 1 87 ? 11.191 -0.647 -7.196 1.00 97.81 87 ARG A CA 1
ATOM 712 C C . ARG A 1 87 ? 9.688 -0.530 -7.479 1.00 97.81 87 ARG A C 1
ATOM 714 O O . ARG A 1 87 ? 9.297 -0.180 -8.595 1.00 97.81 87 ARG A O 1
ATOM 721 N N . THR A 1 88 ? 8.832 -0.708 -6.475 1.00 97.62 88 THR A N 1
ATOM 722 C CA . THR A 1 88 ? 7.381 -0.466 -6.592 1.00 97.62 88 THR A CA 1
ATOM 723 C C . THR A 1 88 ? 7.055 1.019 -6.796 1.00 97.62 88 THR A C 1
ATOM 725 O O . THR A 1 88 ? 6.125 1.358 -7.533 1.00 97.62 88 THR A O 1
ATOM 728 N N . ARG A 1 89 ? 7.853 1.946 -6.243 1.00 97.50 89 ARG A N 1
ATOM 729 C CA . ARG A 1 89 ? 7.762 3.380 -6.587 1.00 97.50 89 ARG A CA 1
ATOM 730 C C . ARG A 1 89 ? 8.152 3.650 -8.035 1.00 97.50 89 ARG A C 1
ATOM 732 O O . ARG A 1 89 ? 7.489 4.457 -8.681 1.00 97.50 89 ARG A O 1
ATOM 739 N N . ALA A 1 90 ? 9.169 2.968 -8.560 1.00 97.81 90 ALA A N 1
ATOM 740 C CA . ALA A 1 90 ? 9.547 3.086 -9.967 1.00 97.81 90 ALA A CA 1
ATOM 741 C C . ALA A 1 90 ? 8.429 2.591 -10.898 1.00 97.81 90 ALA A C 1
ATOM 743 O O . ALA A 1 90 ? 8.160 3.217 -11.918 1.00 97.81 90 ALA A O 1
ATOM 744 N N . ILE A 1 91 ? 7.745 1.495 -10.539 1.00 98.44 91 ILE A N 1
ATOM 745 C CA . ILE A 1 91 ? 6.563 1.000 -11.271 1.00 98.44 91 ILE A CA 1
ATOM 746 C C . ILE A 1 91 ? 5.465 2.068 -11.300 1.00 98.44 91 ILE A C 1
ATOM 748 O O . ILE A 1 91 ? 4.970 2.408 -12.371 1.00 98.44 91 ILE A O 1
ATOM 752 N N . ARG A 1 92 ? 5.124 2.654 -10.144 1.00 97.81 92 ARG A N 1
ATOM 753 C CA . ARG A 1 92 ? 4.130 3.739 -10.079 1.00 97.81 92 ARG A CA 1
ATOM 754 C C . ARG A 1 92 ? 4.555 4.969 -10.890 1.00 97.81 92 ARG A C 1
ATOM 756 O O . ARG A 1 92 ? 3.708 5.571 -11.538 1.00 97.81 92 ARG A O 1
ATOM 763 N N . LYS A 1 93 ? 5.848 5.323 -10.891 1.00 96.12 93 LYS A N 1
ATOM 764 C CA . LYS A 1 93 ? 6.380 6.436 -11.696 1.00 96.12 93 LYS A CA 1
ATOM 765 C C . LYS A 1 93 ? 6.189 6.179 -13.194 1.00 96.12 93 LYS A C 1
ATOM 767 O O . LYS A 1 93 ? 5.693 7.065 -13.879 1.00 96.12 93 LYS A O 1
ATOM 772 N N . ASP A 1 94 ? 6.491 4.973 -13.678 1.00 97.62 94 ASP A N 1
ATOM 773 C CA . ASP A 1 94 ? 6.283 4.607 -15.086 1.00 97.62 94 ASP A CA 1
ATOM 774 C C . ASP A 1 94 ? 4.803 4.668 -15.493 1.00 97.62 94 ASP A C 1
ATOM 776 O O . ASP A 1 94 ? 4.504 5.090 -16.608 1.00 97.62 94 ASP A O 1
ATOM 780 N N . ILE A 1 95 ? 3.880 4.277 -14.603 1.00 97.69 95 ILE A N 1
ATOM 781 C CA . ILE A 1 95 ? 2.429 4.398 -14.829 1.00 97.69 95 ILE A CA 1
ATOM 782 C C . ILE A 1 95 ? 2.040 5.868 -15.016 1.00 97.69 95 ILE A C 1
ATOM 784 O O . ILE A 1 95 ? 1.367 6.209 -15.989 1.00 97.69 95 ILE A O 1
ATOM 788 N N . THR A 1 96 ? 2.494 6.742 -14.113 1.00 95.38 96 THR A N 1
ATOM 789 C CA . THR A 1 96 ? 2.196 8.178 -14.173 1.00 95.38 96 THR A CA 1
ATOM 790 C C . THR A 1 96 ? 2.805 8.841 -15.407 1.00 95.38 96 THR A C 1
ATOM 792 O O . THR A 1 96 ? 2.111 9.596 -16.078 1.00 95.38 96 THR A O 1
ATOM 795 N N . GLN A 1 97 ? 4.073 8.556 -15.727 1.00 94.88 97 GLN A N 1
ATOM 796 C CA . GLN A 1 97 ? 4.780 9.169 -16.862 1.00 94.88 97 GLN A CA 1
ATOM 797 C C . GLN A 1 97 ? 4.200 8.763 -18.219 1.00 94.88 97 GLN A C 1
ATOM 799 O O . GLN A 1 97 ? 4.260 9.534 -19.166 1.00 94.88 97 GLN A O 1
ATOM 804 N N . GLN A 1 98 ? 3.620 7.567 -18.311 1.00 96.06 98 GLN A N 1
ATOM 805 C CA . GLN A 1 98 ? 2.949 7.092 -19.522 1.00 96.06 98 GLN A CA 1
ATOM 806 C C . GLN A 1 98 ? 1.448 7.430 -19.548 1.00 96.06 98 GLN A C 1
ATOM 808 O O . GLN A 1 98 ? 0.756 7.012 -20.473 1.00 96.06 98 GLN A O 1
ATOM 813 N N . HIS A 1 99 ? 0.926 8.137 -18.536 1.00 95.50 99 HIS A N 1
ATOM 814 C CA . HIS A 1 99 ? -0.502 8.443 -18.384 1.00 95.50 99 HIS A CA 1
ATOM 815 C C . HIS A 1 99 ? -1.417 7.208 -18.509 1.00 95.50 99 HIS A C 1
ATOM 817 O O . HIS A 1 99 ? -2.507 7.269 -19.079 1.00 95.50 99 HIS A O 1
ATOM 823 N N . LEU A 1 100 ? -0.974 6.065 -17.976 1.00 96.62 100 LEU A N 1
ATOM 824 C CA . LEU A 1 100 ? -1.712 4.809 -18.093 1.00 96.62 100 LEU A CA 1
ATOM 825 C C . LEU A 1 100 ? -2.886 4.769 -17.107 1.00 96.62 100 LEU A C 1
ATOM 827 O O . LEU A 1 100 ? -2.722 5.029 -15.914 1.00 96.62 100 LEU A O 1
ATOM 831 N N . CYS A 1 101 ? -4.066 4.391 -17.603 1.00 96.75 101 CYS A N 1
ATOM 832 C CA . CYS A 1 101 ? -5.278 4.225 -16.801 1.00 96.75 101 CYS A CA 1
ATOM 833 C C . CYS A 1 101 ? -6.123 3.058 -17.339 1.00 96.75 101 CYS A C 1
ATOM 835 O O . CYS A 1 101 ? -6.987 3.213 -18.213 1.00 96.75 101 CYS A O 1
ATOM 837 N N . ASP A 1 102 ? -5.833 1.863 -16.824 1.00 95.38 102 ASP A N 1
ATOM 838 C CA . ASP A 1 102 ? -6.533 0.616 -17.121 1.00 95.38 102 ASP A CA 1
ATOM 839 C C . ASP A 1 102 ? -6.562 -0.322 -15.897 1.00 95.38 102 ASP A C 1
ATOM 841 O O . ASP A 1 102 ? -5.985 -0.038 -14.842 1.00 95.38 102 ASP A O 1
ATOM 845 N N . GLN A 1 103 ? -7.243 -1.462 -16.035 1.00 95.69 103 GLN A N 1
ATOM 846 C CA . GLN A 1 103 ? -7.399 -2.437 -14.954 1.00 95.69 103 GLN A CA 1
ATOM 847 C C . GLN A 1 103 ? -6.068 -3.076 -14.516 1.00 95.69 103 GLN A C 1
ATOM 849 O O . GLN A 1 103 ? -5.942 -3.491 -13.364 1.00 95.69 103 GLN A O 1
ATOM 854 N N . VAL A 1 104 ? -5.074 -3.146 -15.410 1.00 96.00 104 VAL A N 1
ATOM 855 C CA . VAL A 1 104 ? -3.740 -3.675 -15.089 1.00 96.00 104 VAL A CA 1
ATOM 856 C C . VAL A 1 104 ? -3.011 -2.690 -14.182 1.00 96.00 104 VAL A C 1
ATOM 858 O O . VAL A 1 104 ? -2.485 -3.085 -13.145 1.00 96.00 104 VAL A O 1
ATOM 861 N N . CYS A 1 105 ? -3.038 -1.402 -14.517 1.00 97.69 105 CYS A N 1
ATOM 862 C CA . CYS A 1 105 ? -2.438 -0.343 -13.711 1.00 97.69 105 CYS A CA 1
ATOM 863 C C . CYS A 1 105 ? -3.103 -0.235 -12.338 1.00 97.69 105 CYS A C 1
ATOM 865 O O . CYS A 1 105 ? -2.407 -0.087 -11.334 1.00 97.69 105 CYS A O 1
ATOM 867 N N . VAL A 1 106 ? -4.432 -0.381 -12.278 1.00 98.44 106 VAL A N 1
ATOM 868 C CA . VAL A 1 106 ? -5.166 -0.500 -11.012 1.00 98.44 106 VAL A CA 1
ATOM 869 C C . VAL A 1 106 ? -4.604 -1.649 -10.179 1.00 98.44 106 VAL A C 1
ATOM 871 O O . VAL A 1 106 ? -4.146 -1.404 -9.067 1.00 98.44 106 VAL A O 1
ATOM 874 N N . ALA A 1 107 ? -4.546 -2.867 -10.727 1.00 98.38 107 ALA A N 1
ATOM 875 C CA . ALA A 1 107 ? -4.049 -4.038 -10.003 1.00 98.38 107 ALA A CA 1
ATOM 876 C C . ALA A 1 107 ? -2.612 -3.852 -9.474 1.00 98.38 107 ALA A C 1
ATOM 878 O O . ALA A 1 107 ? -2.315 -4.253 -8.349 1.00 98.38 107 ALA A O 1
ATOM 879 N N . LEU A 1 108 ? -1.737 -3.180 -10.230 1.00 98.56 108 LEU A N 1
ATOM 880 C CA . LEU A 1 108 ? -0.370 -2.882 -9.791 1.00 98.56 108 LEU A CA 1
ATOM 881 C C . LEU A 1 108 ? -0.336 -1.929 -8.592 1.00 98.56 108 LEU A C 1
ATOM 883 O O . LEU A 1 108 ? 0.403 -2.156 -7.635 1.00 98.56 108 LEU A O 1
ATOM 887 N N . VAL A 1 109 ? -1.139 -0.862 -8.609 1.00 98.69 109 VAL A N 1
ATOM 888 C CA . VAL A 1 109 ? -1.198 0.082 -7.480 1.00 98.69 109 VAL A CA 1
ATOM 889 C C . VAL A 1 109 ? -1.897 -0.546 -6.269 1.00 98.69 109 VAL A C 1
ATOM 891 O O . VAL A 1 109 ? -1.492 -0.299 -5.131 1.00 98.69 109 VAL A O 1
ATOM 894 N N . GLU A 1 110 ? -2.893 -1.404 -6.495 1.00 98.75 110 GLU A N 1
ATOM 895 C CA . GLU A 1 110 ? -3.515 -2.235 -5.463 1.00 98.75 110 GLU A CA 1
ATOM 896 C C . GLU A 1 110 ? -2.479 -3.134 -4.772 1.00 98.75 110 GLU A C 1
ATOM 898 O O . GLU A 1 110 ? -2.395 -3.148 -3.544 1.00 98.75 110 GLU A O 1
ATOM 903 N N . GLN A 1 111 ? -1.638 -3.835 -5.540 1.00 98.50 111 GLN A N 1
ATOM 904 C CA . GLN A 1 111 ? -0.539 -4.651 -5.016 1.00 98.50 111 GLN A CA 1
ATOM 905 C C . GLN A 1 111 ? 0.455 -3.817 -4.190 1.00 98.50 111 GLN A C 1
ATOM 907 O O . GLN A 1 111 ? 0.803 -4.223 -3.081 1.00 98.50 111 GLN A O 1
ATOM 912 N N . CYS A 1 112 ? 0.834 -2.617 -4.651 1.00 98.44 112 CYS A N 1
ATOM 913 C CA . CYS A 1 112 ? 1.666 -1.696 -3.865 1.00 98.44 112 CYS A CA 1
ATOM 914 C C . CYS A 1 112 ? 1.014 -1.319 -2.524 1.00 98.44 112 CYS A C 1
ATOM 916 O O . CYS A 1 112 ? 1.677 -1.287 -1.490 1.00 98.44 112 CYS A O 1
ATOM 918 N N . ALA A 1 113 ? -0.286 -1.006 -2.516 1.00 98.69 113 ALA A N 1
ATOM 919 C CA . ALA A 1 113 ? -0.998 -0.679 -1.282 1.00 98.69 113 ALA A CA 1
ATOM 920 C C . ALA A 1 113 ? -1.049 -1.877 -0.318 1.00 98.69 113 ALA A C 1
ATOM 922 O O . ALA A 1 113 ? -0.765 -1.710 0.867 1.00 98.69 113 ALA A O 1
ATOM 923 N N . ARG A 1 114 ? -1.340 -3.087 -0.815 1.00 98.62 114 ARG A N 1
ATOM 924 C CA . ARG A 1 114 ? -1.329 -4.313 0.003 1.00 98.62 114 ARG A CA 1
ATOM 925 C C . ARG A 1 114 ? 0.056 -4.585 0.599 1.00 98.62 114 ARG A C 1
ATOM 927 O O . ARG A 1 114 ? 0.137 -4.883 1.788 1.00 98.62 114 ARG A O 1
ATOM 934 N N . PHE A 1 115 ? 1.123 -4.397 -0.183 1.00 97.88 115 PHE A N 1
ATOM 935 C CA . PHE A 1 115 ? 2.510 -4.483 0.286 1.00 97.88 115 PHE A CA 1
ATOM 936 C C . PHE A 1 115 ? 2.768 -3.538 1.467 1.00 97.88 115 PHE A C 1
ATOM 938 O O . PHE A 1 115 ? 3.175 -3.984 2.537 1.00 97.88 115 PHE A O 1
ATOM 945 N N . HIS A 1 116 ? 2.437 -2.250 1.332 1.00 98.25 116 HIS A N 1
ATOM 946 C CA . HIS A 1 116 ? 2.650 -1.290 2.419 1.00 98.25 116 HIS A CA 1
ATOM 947 C C . HIS A 1 116 ? 1.813 -1.596 3.670 1.00 98.25 116 HIS A C 1
ATOM 949 O O . HIS A 1 116 ? 2.285 -1.377 4.786 1.00 98.25 116 HIS A O 1
ATOM 955 N N . ILE A 1 117 ? 0.584 -2.102 3.513 1.00 98.56 117 ILE A N 1
ATOM 956 C CA . ILE A 1 117 ? -0.260 -2.521 4.644 1.00 98.56 117 ILE A CA 1
ATOM 957 C C . ILE A 1 117 ? 0.362 -3.714 5.371 1.00 98.56 117 ILE A C 1
ATOM 959 O O . ILE A 1 117 ? 0.420 -3.711 6.600 1.00 98.56 117 ILE A O 1
ATOM 963 N N . HIS A 1 118 ? 0.833 -4.711 4.621 1.00 97.00 118 HIS A N 1
ATOM 964 C CA . HIS A 1 118 ? 1.505 -5.878 5.179 1.00 97.00 118 HIS A CA 1
ATOM 965 C C . HIS A 1 118 ? 2.764 -5.468 5.951 1.00 97.00 118 HIS A C 1
ATOM 967 O O . HIS A 1 118 ? 2.859 -5.762 7.141 1.00 97.00 118 HIS A O 1
ATOM 973 N N . CYS A 1 119 ? 3.670 -4.706 5.329 1.00 96.38 119 CYS A N 1
ATOM 974 C CA . CYS A 1 119 ? 4.909 -4.262 5.970 1.00 96.38 119 CYS A CA 1
ATOM 975 C C . CYS A 1 119 ? 4.650 -3.413 7.222 1.00 96.38 119 CYS A C 1
ATOM 977 O O . CYS A 1 119 ? 5.361 -3.560 8.207 1.00 96.38 119 CYS A O 1
ATOM 979 N N . ALA A 1 120 ? 3.591 -2.593 7.247 1.00 96.62 120 ALA A N 1
ATOM 980 C CA . ALA A 1 120 ? 3.235 -1.818 8.440 1.00 96.62 120 ALA A CA 1
ATOM 981 C C . ALA A 1 120 ? 2.946 -2.685 9.676 1.00 96.62 120 ALA A C 1
ATOM 983 O O . ALA A 1 120 ? 3.145 -2.219 10.795 1.00 96.62 120 ALA A O 1
ATOM 984 N N . ALA A 1 121 ? 2.448 -3.910 9.486 1.00 95.62 121 ALA A N 1
ATOM 985 C CA . ALA A 1 121 ? 2.185 -4.846 10.575 1.00 95.62 121 ALA A CA 1
ATOM 986 C C . ALA A 1 121 ? 3.332 -5.840 10.781 1.00 95.62 121 ALA A C 1
ATOM 988 O O . ALA A 1 121 ? 3.691 -6.108 11.919 1.00 95.62 121 ALA A O 1
ATOM 989 N N . ALA A 1 122 ? 3.918 -6.366 9.704 1.00 94.12 122 ALA A N 1
ATOM 990 C CA . ALA A 1 122 ? 5.003 -7.341 9.781 1.00 94.12 122 ALA A CA 1
ATOM 991 C C . ALA A 1 122 ? 6.298 -6.734 10.343 1.00 94.12 122 ALA A C 1
ATOM 993 O O . ALA A 1 122 ? 7.064 -7.426 11.003 1.00 94.12 122 ALA A O 1
ATOM 994 N N . LEU A 1 123 ? 6.533 -5.441 10.094 1.00 94.69 123 LEU A N 1
ATOM 995 C CA . LEU A 1 123 ? 7.773 -4.749 10.448 1.00 94.69 123 LEU A CA 1
ATOM 996 C C . LEU A 1 123 ? 7.602 -3.783 11.626 1.00 94.69 123 LEU A C 1
ATOM 998 O O . LEU A 1 123 ? 8.478 -2.961 11.872 1.00 94.69 123 LEU A O 1
ATOM 1002 N N . CYS A 1 124 ? 6.489 -3.845 12.368 1.00 94.44 124 CYS A N 1
ATOM 1003 C CA . CYS A 1 124 ? 6.202 -2.850 13.408 1.00 94.44 124 CYS A CA 1
ATOM 1004 C C . CYS A 1 124 ? 7.135 -2.913 14.629 1.00 94.44 124 CYS A C 1
ATOM 1006 O O . CYS A 1 124 ? 7.143 -1.975 15.421 1.00 94.44 124 CYS A O 1
ATOM 1008 N N . GLU A 1 125 ? 7.884 -4.005 14.788 1.00 93.81 125 GLU A N 1
ATOM 1009 C CA . GLU A 1 125 ? 8.884 -4.195 15.850 1.00 93.81 125 GLU A CA 1
ATOM 1010 C C . GLU A 1 125 ? 10.324 -3.943 15.373 1.00 93.81 125 GLU A C 1
ATOM 1012 O O . GLU A 1 125 ? 11.252 -4.013 16.175 1.00 93.81 125 GLU A O 1
ATOM 1017 N N . GLN A 1 126 ? 10.522 -3.654 14.082 1.00 94.75 126 GLN A N 1
ATOM 1018 C CA . GLN A 1 126 ? 11.838 -3.309 13.551 1.00 94.75 126 GLN A CA 1
ATOM 1019 C C . GLN A 1 126 ? 12.250 -1.904 13.999 1.00 94.75 126 GLN A C 1
ATOM 1021 O O . GLN A 1 126 ? 11.416 -1.038 14.280 1.00 94.75 126 GLN A O 1
ATOM 1026 N N . ASP A 1 127 ? 13.556 -1.670 14.056 1.00 94.19 127 ASP A N 1
ATOM 1027 C CA . ASP A 1 127 ? 14.104 -0.355 14.352 1.00 94.19 127 ASP A CA 1
ATOM 1028 C C . ASP A 1 127 ? 13.834 0.646 13.210 1.00 94.19 127 ASP A C 1
ATOM 1030 O O . ASP A 1 127 ? 13.626 0.274 12.053 1.00 94.19 127 ASP A O 1
ATOM 1034 N N . MET A 1 128 ? 13.878 1.945 13.527 1.00 92.19 128 MET A N 1
ATOM 1035 C CA . MET A 1 128 ? 13.611 3.006 12.546 1.00 92.19 128 MET A CA 1
ATOM 1036 C C . MET A 1 128 ? 14.626 3.067 11.396 1.00 92.19 128 MET A C 1
ATOM 1038 O O . MET A 1 128 ? 14.305 3.653 10.365 1.00 92.19 128 MET A O 1
ATOM 1042 N N . SER A 1 129 ? 15.836 2.518 11.564 1.00 91.25 129 SER A N 1
ATOM 1043 C CA . SER A 1 129 ? 16.832 2.480 10.486 1.00 91.25 129 SER A CA 1
ATOM 1044 C C . SER A 1 129 ? 16.551 1.370 9.473 1.00 91.25 129 SER A C 1
ATOM 1046 O O . SER A 1 129 ? 16.874 1.533 8.302 1.00 91.25 129 SER A O 1
ATOM 1048 N N . THR A 1 130 ? 15.881 0.302 9.909 1.00 92.31 130 THR A N 1
ATOM 1049 C CA . THR A 1 130 ? 15.421 -0.821 9.085 1.00 92.31 130 THR A CA 1
ATOM 1050 C C . THR A 1 130 ? 14.045 -0.553 8.466 1.00 92.31 130 THR A C 1
ATOM 1052 O O . THR A 1 130 ? 13.793 -0.918 7.320 1.00 92.31 130 THR A O 1
ATOM 1055 N N . PHE A 1 131 ? 13.124 0.072 9.208 1.00 95.44 131 PHE A N 1
ATOM 1056 C CA . PHE A 1 131 ? 11.773 0.370 8.734 1.00 95.44 131 PHE A CA 1
ATOM 1057 C C . PHE A 1 131 ? 11.247 1.686 9.312 1.00 95.44 131 PHE A C 1
ATOM 1059 O O . PHE A 1 131 ? 10.971 1.801 10.506 1.00 95.44 131 PHE A O 1
ATOM 1066 N N . ASP A 1 132 ? 11.014 2.674 8.443 1.00 95.88 132 ASP A N 1
ATOM 1067 C CA . ASP A 1 132 ? 10.328 3.910 8.822 1.00 95.88 132 ASP A CA 1
ATOM 1068 C C . ASP A 1 132 ? 8.802 3.783 8.588 1.00 95.88 132 ASP A C 1
ATOM 1070 O O . ASP A 1 132 ? 8.330 3.853 7.438 1.00 95.88 132 ASP A O 1
ATOM 1074 N N . PRO A 1 133 ? 7.985 3.658 9.656 1.00 95.50 133 PRO A N 1
ATOM 1075 C CA . PRO A 1 133 ? 6.538 3.513 9.527 1.00 95.50 133 PRO A CA 1
ATOM 1076 C C . PRO A 1 133 ? 5.858 4.756 8.939 1.00 95.50 133 PRO A C 1
ATOM 1078 O O . PRO A 1 133 ? 4.809 4.626 8.299 1.00 95.50 133 PRO A O 1
ATOM 1081 N N . LYS A 1 134 ? 6.427 5.957 9.119 1.00 95.75 134 LYS A N 1
ATOM 1082 C CA . LYS A 1 134 ? 5.872 7.199 8.562 1.00 95.75 134 LYS A CA 1
ATOM 1083 C C . LYS A 1 134 ? 6.045 7.208 7.052 1.00 95.75 134 LYS A C 1
ATOM 1085 O O . LYS A 1 134 ? 5.060 7.386 6.336 1.00 95.75 134 LYS A O 1
ATOM 1090 N N . ILE A 1 135 ? 7.254 6.926 6.565 1.00 95.44 135 ILE A N 1
ATOM 1091 C CA . ILE A 1 135 ? 7.541 6.865 5.125 1.00 95.44 135 ILE A CA 1
ATOM 1092 C C . ILE A 1 135 ? 6.710 5.766 4.452 1.00 95.44 135 ILE A C 1
ATOM 1094 O O . ILE A 1 135 ? 6.165 5.977 3.361 1.00 95.44 135 ILE A O 1
ATOM 1098 N N . ASN A 1 136 ? 6.566 4.600 5.089 1.00 97.44 136 ASN A N 1
ATOM 1099 C CA . ASN A 1 136 ? 5.698 3.540 4.580 1.00 97.44 136 ASN A CA 1
ATOM 1100 C C . ASN A 1 136 ? 4.233 4.004 4.483 1.00 97.44 136 ASN A C 1
ATOM 1102 O O . ASN A 1 136 ? 3.600 3.857 3.434 1.00 97.44 136 ASN A O 1
ATOM 1106 N N . ASN A 1 137 ? 3.705 4.627 5.543 1.00 97.12 137 ASN A N 1
ATOM 1107 C CA . ASN A 1 137 ? 2.325 5.112 5.574 1.00 97.12 137 ASN A CA 1
ATOM 1108 C C . ASN A 1 137 ? 2.076 6.228 4.543 1.00 97.12 137 ASN A C 1
ATOM 1110 O O . ASN A 1 137 ? 1.043 6.221 3.879 1.00 97.12 137 ASN A O 1
ATOM 1114 N N . GLU A 1 138 ? 3.026 7.139 4.324 1.00 97.12 138 GLU A N 1
ATOM 1115 C CA . GLU A 1 138 ? 2.932 8.133 3.246 1.00 97.12 138 GLU A CA 1
ATOM 1116 C C . GLU A 1 138 ? 2.823 7.481 1.861 1.00 97.12 138 GLU A C 1
ATOM 1118 O O . GLU A 1 138 ? 2.061 7.938 1.006 1.00 97.12 138 GLU A O 1
ATOM 1123 N N . ASN A 1 139 ? 3.583 6.412 1.614 1.00 97.19 139 ASN A N 1
ATOM 1124 C CA . ASN A 1 139 ? 3.534 5.700 0.340 1.00 97.19 139 ASN A CA 1
ATOM 1125 C C . ASN A 1 139 ? 2.227 4.930 0.150 1.00 97.19 139 ASN A C 1
ATOM 1127 O O . ASN A 1 139 ? 1.704 4.924 -0.970 1.00 97.19 139 ASN A O 1
ATOM 1131 N N . LEU A 1 140 ? 1.682 4.360 1.228 1.00 98.44 140 LEU A N 1
ATOM 1132 C CA . LEU A 1 140 ? 0.350 3.764 1.249 1.00 98.44 140 LEU A CA 1
ATOM 1133 C C . LEU A 1 140 ? -0.733 4.797 0.914 1.00 98.44 140 LEU A C 1
ATOM 1135 O O . LEU A 1 140 ? -1.535 4.560 0.013 1.00 98.44 140 LEU A O 1
ATOM 1139 N N . VAL A 1 141 ? -0.729 5.961 1.572 1.00 97.94 141 VAL A N 1
ATOM 1140 C CA . VAL A 1 141 ? -1.693 7.042 1.299 1.00 97.94 141 VAL A CA 1
ATOM 1141 C C . VAL A 1 141 ? -1.598 7.499 -0.159 1.00 97.94 141 VAL A C 1
ATOM 1143 O O . VAL A 1 141 ? -2.623 7.648 -0.821 1.00 97.94 141 VAL A O 1
ATOM 1146 N N . LYS A 1 142 ? -0.381 7.630 -0.707 1.00 97.62 142 LYS A N 1
ATOM 1147 C CA . LYS A 1 142 ? -0.173 7.939 -2.133 1.00 97.62 142 LYS A CA 1
ATOM 1148 C C . LYS A 1 142 ? -0.761 6.859 -3.049 1.00 97.62 142 LYS A C 1
ATOM 1150 O O . LYS A 1 142 ? -1.422 7.211 -4.020 1.00 97.62 142 LYS A O 1
ATOM 1155 N N . CYS A 1 143 ? -0.579 5.567 -2.744 1.00 98.44 143 CYS A N 1
ATOM 1156 C CA . CYS A 1 143 ? -1.231 4.486 -3.500 1.00 98.44 143 CYS A CA 1
ATOM 1157 C C . CYS A 1 143 ? -2.753 4.623 -3.471 1.00 98.44 143 CYS A C 1
ATOM 1159 O O . CYS A 1 143 ? -3.391 4.574 -4.519 1.00 98.44 143 CYS A O 1
ATOM 1161 N N . LEU A 1 144 ? -3.337 4.805 -2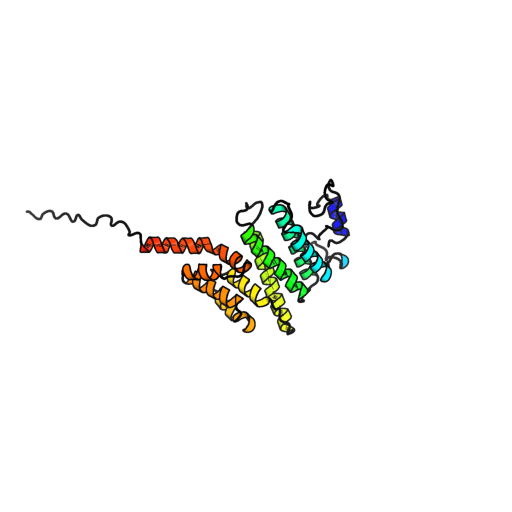.283 1.00 98.38 144 LEU A N 1
ATOM 1162 C CA . LEU A 1 144 ? -4.784 4.918 -2.141 1.00 98.38 144 LEU A CA 1
ATOM 1163 C C . LEU A 1 144 ? -5.319 6.133 -2.892 1.00 98.38 144 LEU A C 1
ATOM 1165 O O . LEU A 1 144 ? -6.320 6.000 -3.585 1.00 98.38 144 LEU A O 1
ATOM 1169 N N . GLN A 1 145 ? -4.636 7.279 -2.844 1.00 98.00 145 GLN A N 1
ATOM 1170 C CA . GLN A 1 145 ? -5.030 8.459 -3.611 1.00 98.00 145 GLN A CA 1
ATOM 1171 C C . GLN A 1 145 ? -5.019 8.195 -5.123 1.00 98.00 145 GLN A C 1
ATOM 1173 O O . GLN A 1 145 ? -5.992 8.522 -5.801 1.00 98.00 145 GLN A O 1
ATOM 1178 N N . THR A 1 146 ? -3.971 7.552 -5.649 1.00 98.12 146 THR A N 1
ATOM 1179 C CA . THR A 1 146 ? -3.929 7.131 -7.059 1.00 98.12 146 THR A CA 1
ATOM 1180 C C . THR A 1 146 ? -5.093 6.197 -7.395 1.00 98.12 146 THR A C 1
ATOM 1182 O O . THR A 1 146 ? -5.762 6.400 -8.405 1.00 98.12 146 THR A O 1
ATOM 1185 N N . LEU A 1 147 ? -5.398 5.223 -6.531 1.00 98.56 147 LEU A N 1
ATOM 1186 C CA . LEU A 1 147 ? -6.536 4.320 -6.725 1.00 98.56 147 LEU A CA 1
ATOM 1187 C C . LEU A 1 147 ? -7.873 5.069 -6.731 1.00 98.56 147 LEU A C 1
ATOM 1189 O O . LEU A 1 147 ? -8.725 4.764 -7.560 1.00 98.56 147 LEU A O 1
ATOM 1193 N N . LYS A 1 148 ? -8.061 6.087 -5.874 1.00 97.56 148 LYS A N 1
ATOM 1194 C CA . LYS A 1 148 ? -9.276 6.923 -5.895 1.00 97.56 148 LYS A CA 1
ATOM 1195 C C . LYS A 1 148 ? -9.479 7.575 -7.263 1.00 97.56 148 LYS A C 1
ATOM 1197 O O . LYS A 1 148 ? -10.614 7.573 -7.739 1.00 97.56 148 LYS A O 1
ATOM 1202 N N . HIS A 1 149 ? -8.411 8.105 -7.866 1.00 98.00 149 HIS A N 1
ATOM 1203 C CA . HIS A 1 149 ? -8.457 8.707 -9.201 1.00 98.00 149 HIS A CA 1
ATOM 1204 C C . HIS A 1 149 ? -8.733 7.655 -10.280 1.00 98.00 149 HIS A C 1
ATOM 1206 O O . HIS A 1 149 ? -9.673 7.822 -11.046 1.00 98.00 149 HIS A O 1
ATOM 1212 N N . PHE A 1 150 ? -8.025 6.520 -10.276 1.00 98.31 150 PHE A N 1
ATOM 1213 C CA . PHE A 1 150 ? -8.272 5.449 -11.247 1.00 98.31 150 PHE A CA 1
ATOM 1214 C C . PHE A 1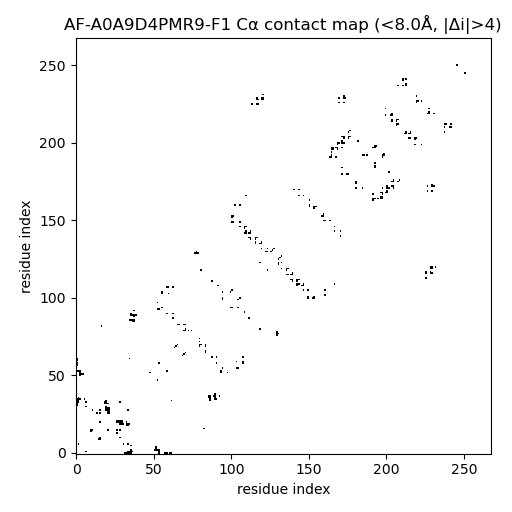 150 ? -9.701 4.914 -11.203 1.00 98.31 150 PHE A C 1
ATOM 1216 O O . PHE A 1 150 ? -10.331 4.761 -12.247 1.00 98.31 150 PHE A O 1
ATOM 1223 N N . TYR A 1 151 ? -10.244 4.654 -10.012 1.00 98.31 151 TYR A N 1
ATOM 1224 C CA . TYR A 1 151 ? -11.628 4.202 -9.887 1.00 98.31 151 TYR A CA 1
ATOM 1225 C C . TYR A 1 151 ? -12.622 5.236 -10.414 1.00 98.31 151 TYR A C 1
ATOM 1227 O O . TYR A 1 151 ? -13.619 4.859 -11.027 1.00 98.31 151 TYR A O 1
ATOM 1235 N N . TYR A 1 152 ? -12.353 6.525 -10.199 1.00 97.19 152 TYR A N 1
ATOM 1236 C CA . TYR A 1 152 ? -13.174 7.601 -10.739 1.00 97.19 152 TYR A CA 1
ATOM 1237 C C . TYR A 1 152 ? -13.094 7.649 -12.272 1.00 97.19 152 TYR A C 1
ATOM 1239 O O . TYR A 1 152 ? -14.126 7.503 -12.927 1.00 97.19 152 TYR A O 1
ATOM 1247 N N . ASP A 1 153 ? -11.895 7.739 -12.846 1.00 97.69 153 ASP A N 1
ATOM 1248 C CA . ASP A 1 153 ? -11.683 7.853 -14.295 1.00 97.69 153 ASP A CA 1
ATOM 1249 C C . ASP A 1 153 ? -12.242 6.644 -15.061 1.00 97.69 153 ASP A C 1
ATOM 1251 O O . ASP A 1 153 ? -12.885 6.788 -16.103 1.00 97.69 153 ASP A O 1
ATOM 1255 N N . LEU A 1 154 ? -12.061 5.434 -14.524 1.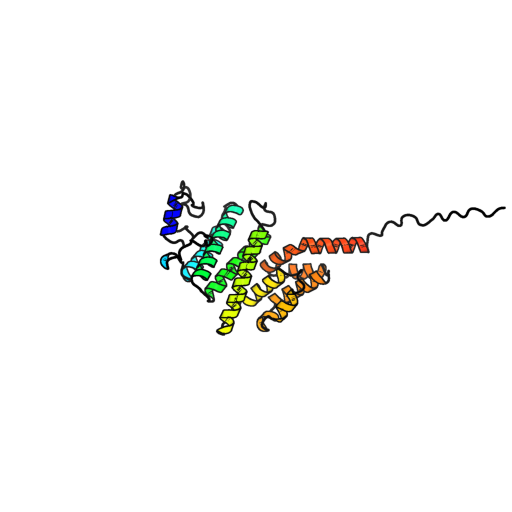00 97.69 154 LEU A N 1
ATOM 1256 C CA . LEU A 1 154 ? -12.637 4.220 -15.101 1.00 97.69 154 LEU A CA 1
ATOM 1257 C C . LEU A 1 154 ? -14.164 4.196 -14.970 1.00 97.69 154 LEU A C 1
ATOM 1259 O O . LEU A 1 154 ? -14.842 3.771 -15.907 1.00 97.69 154 LEU A O 1
ATOM 1263 N N . SER A 1 155 ? -14.726 4.715 -13.873 1.00 96.44 155 SER A N 1
ATOM 1264 C CA . SER A 1 155 ? -16.183 4.807 -13.720 1.00 96.44 155 SER A CA 1
ATOM 1265 C C . SER A 1 155 ? -16.831 5.751 -14.734 1.00 96.44 155 SER A C 1
ATOM 1267 O O . SER A 1 155 ? -17.918 5.438 -15.219 1.00 96.44 155 SER A O 1
ATOM 1269 N N . LEU A 1 156 ? -16.151 6.836 -15.132 1.00 96.75 156 LEU A N 1
ATOM 1270 C CA . LEU A 1 156 ? -16.611 7.728 -16.207 1.00 96.75 156 LEU A CA 1
ATOM 1271 C C . LEU A 1 156 ? -16.699 7.007 -17.560 1.00 96.75 156 LEU A C 1
ATOM 1273 O O . LEU A 1 156 ? -17.489 7.388 -18.419 1.00 96.75 156 LEU A O 1
ATOM 1277 N N . ARG A 1 157 ? -15.918 5.937 -17.736 1.00 96.50 157 ARG A N 1
ATOM 1278 C CA . ARG A 1 157 ? -15.923 5.061 -18.917 1.00 96.50 157 ARG A CA 1
ATOM 1279 C C . ARG A 1 157 ? -16.875 3.866 -18.771 1.00 96.50 157 ARG A C 1
ATOM 1281 O O . ARG A 1 157 ? -16.844 2.966 -19.604 1.00 96.50 157 ARG A O 1
ATOM 1288 N N . GLY A 1 158 ? -17.682 3.816 -17.707 1.00 95.88 158 GLY A N 1
ATOM 1289 C CA . GLY A 1 158 ? -18.575 2.691 -17.407 1.00 95.88 158 GLY A CA 1
ATOM 1290 C C . GLY A 1 158 ? -17.858 1.426 -16.921 1.00 95.88 158 GLY A C 1
ATOM 1291 O O . GLY A 1 158 ? -18.475 0.366 -16.843 1.00 95.88 158 GLY A O 1
ATOM 1292 N N . LEU A 1 159 ? -16.567 1.514 -16.587 1.00 96.44 159 LEU A N 1
ATOM 1293 C CA . LEU A 1 159 ? -15.768 0.394 -16.099 1.00 96.44 159 LEU A CA 1
ATOM 1294 C C . LEU A 1 159 ? -15.730 0.399 -14.567 1.00 96.44 159 LEU A C 1
ATOM 1296 O O . LEU A 1 159 ? -15.617 1.442 -13.917 1.00 96.44 159 LEU A O 1
ATOM 1300 N N . HIS A 1 160 ? -15.841 -0.781 -13.964 1.00 95.06 160 HIS A N 1
ATOM 1301 C CA . HIS A 1 160 ? -15.832 -0.942 -12.514 1.00 95.06 160 HIS A CA 1
ATOM 1302 C C . HIS A 1 160 ? -14.780 -1.958 -12.092 1.00 95.06 160 HIS A C 1
ATOM 1304 O O . HIS A 1 160 ? -14.754 -3.082 -12.587 1.00 95.06 160 HIS A O 1
ATOM 1310 N N . CYS A 1 161 ? -13.945 -1.559 -11.136 1.00 97.19 161 CYS A N 1
ATOM 1311 C CA . CYS A 1 161 ? -12.909 -2.414 -10.581 1.00 97.19 161 CYS A CA 1
ATOM 1312 C C . CYS A 1 161 ? -13.497 -3.281 -9.455 1.00 97.19 161 CYS A C 1
ATOM 1314 O O . CYS A 1 161 ? -14.076 -2.724 -8.517 1.00 97.19 161 CYS A O 1
ATOM 1316 N N . PRO A 1 162 ? -13.323 -4.614 -9.488 1.00 96.94 162 PRO A N 1
ATOM 1317 C CA . PRO A 1 162 ? -13.917 -5.515 -8.498 1.00 96.94 162 PRO A CA 1
ATOM 1318 C C . PRO A 1 162 ? -13.405 -5.265 -7.074 1.00 96.94 162 PRO A C 1
ATOM 1320 O O . PRO A 1 162 ? -14.168 -5.398 -6.121 1.00 96.94 162 PRO A O 1
ATOM 1323 N N . ASN A 1 163 ? -12.150 -4.833 -6.928 1.00 98.44 163 ASN A N 1
ATOM 1324 C CA . ASN A 1 163 ? -11.529 -4.606 -5.625 1.00 98.44 163 ASN A CA 1
ATOM 1325 C C . ASN A 1 163 ? -11.724 -3.174 -5.101 1.00 98.44 163 ASN A C 1
ATOM 1327 O O . ASN A 1 163 ? -11.266 -2.872 -4.002 1.00 98.44 163 ASN A O 1
ATOM 1331 N N . GLU A 1 164 ? -12.428 -2.278 -5.813 1.00 98.56 164 GLU A N 1
ATOM 1332 C CA . GLU A 1 164 ? -12.674 -0.917 -5.304 1.00 98.56 164 GLU A CA 1
ATOM 1333 C C . GLU A 1 164 ? -13.194 -0.910 -3.849 1.00 98.56 164 GLU A C 1
ATOM 1335 O O . GLU A 1 164 ? -12.660 -0.140 -3.044 1.00 98.56 164 GLU A O 1
ATOM 1340 N N . PRO A 1 165 ? -14.162 -1.759 -3.446 1.00 98.69 165 PRO A N 1
ATOM 1341 C CA . PRO A 1 165 ? -14.652 -1.749 -2.073 1.00 98.69 165 PRO A CA 1
ATOM 1342 C C . PRO A 1 165 ? -13.590 -2.090 -1.015 1.00 98.69 165 PRO A C 1
ATOM 1344 O O . PRO A 1 165 ? -13.598 -1.487 0.058 1.00 98.69 165 PRO A O 1
ATOM 1347 N N . GLU A 1 166 ? -12.648 -2.985 -1.323 1.00 98.75 166 GLU A N 1
ATOM 1348 C CA . GLU A 1 166 ? -11.518 -3.338 -0.450 1.00 98.75 166 GLU A CA 1
ATOM 1349 C C . GLU A 1 166 ? -10.655 -2.104 -0.151 1.00 98.75 166 GLU A C 1
ATOM 1351 O O . GLU A 1 166 ? -10.441 -1.744 1.007 1.00 98.75 166 GLU A O 1
ATOM 1356 N N . PHE A 1 167 ? -10.223 -1.389 -1.191 1.00 98.75 167 PHE A N 1
ATOM 1357 C CA . PHE A 1 167 ? -9.335 -0.234 -1.036 1.00 98.75 167 PHE A CA 1
ATOM 1358 C C . PHE A 1 167 ? -10.042 0.991 -0.460 1.00 98.75 167 PHE A C 1
ATOM 1360 O O . PHE A 1 167 ? -9.431 1.778 0.266 1.00 98.75 167 PHE A O 1
ATOM 1367 N N . ARG A 1 168 ? -11.345 1.144 -0.718 1.00 98.38 168 ARG A N 1
ATOM 1368 C CA . ARG A 1 168 ? -12.164 2.168 -0.056 1.00 98.38 168 ARG A CA 1
ATOM 1369 C C . ARG A 1 168 ? -12.327 1.863 1.432 1.00 98.38 168 ARG A C 1
ATOM 1371 O O . ARG A 1 168 ? -12.292 2.787 2.238 1.00 98.38 168 ARG A O 1
ATOM 1378 N N . ALA A 1 169 ? -12.440 0.591 1.814 1.00 98.69 169 ALA A N 1
ATOM 1379 C CA . ALA A 1 169 ? -12.429 0.193 3.217 1.00 98.69 169 ALA A CA 1
ATOM 1380 C C . ALA A 1 169 ? -11.066 0.454 3.878 1.00 98.69 169 ALA A C 1
ATOM 1382 O O . ALA A 1 169 ? -11.035 0.927 5.011 1.00 98.69 169 ALA A O 1
ATOM 1383 N N . TYR A 1 170 ? -9.948 0.221 3.183 1.00 98.75 170 TYR A N 1
ATOM 1384 C CA . TYR A 1 170 ? -8.616 0.568 3.697 1.00 98.75 170 TYR A CA 1
ATOM 1385 C C . TYR A 1 170 ? -8.461 2.064 3.961 1.00 98.75 170 TYR A C 1
ATOM 1387 O O . TYR A 1 170 ? -7.970 2.436 5.022 1.00 98.75 170 TYR A O 1
ATOM 1395 N N . ASP A 1 171 ? -8.951 2.918 3.060 1.00 97.56 171 ASP A N 1
ATOM 1396 C CA . ASP A 1 171 ? -8.969 4.370 3.267 1.00 97.56 171 ASP A CA 1
ATOM 1397 C C . ASP A 1 171 ? -9.761 4.762 4.526 1.00 97.56 171 ASP A C 1
ATOM 1399 O O . ASP A 1 171 ? -9.290 5.568 5.319 1.00 97.56 171 ASP A O 1
ATOM 1403 N N . VAL A 1 172 ? -10.913 4.131 4.785 1.00 98.19 172 VAL A N 1
ATOM 1404 C CA . VAL A 1 172 ? -11.672 4.340 6.034 1.00 98.19 172 VAL A CA 1
ATOM 1405 C C . VAL A 1 172 ? -10.872 3.880 7.256 1.00 98.19 172 VAL A C 1
ATOM 1407 O O . VAL A 1 172 ? -10.781 4.606 8.243 1.00 98.19 172 VAL A O 1
ATOM 1410 N N . LEU A 1 173 ? -10.275 2.686 7.197 1.00 98.44 173 LEU A N 1
ATOM 1411 C CA . LEU A 1 173 ? -9.506 2.103 8.301 1.00 98.44 173 LEU A CA 1
ATOM 1412 C C . LEU A 1 173 ? -8.228 2.883 8.637 1.00 98.44 173 LEU A C 1
ATOM 1414 O O . LEU A 1 173 ? -7.757 2.787 9.764 1.00 98.44 173 LEU A O 1
ATOM 1418 N N . LEU A 1 174 ? -7.664 3.649 7.702 1.00 97.00 174 LEU A N 1
ATOM 1419 C CA . LEU A 1 174 ? -6.527 4.534 7.978 1.00 97.00 174 LEU A CA 1
ATOM 1420 C C . LEU A 1 174 ? -6.910 5.766 8.805 1.00 97.00 174 LEU A C 1
ATOM 1422 O O . LEU A 1 174 ? -6.065 6.295 9.528 1.00 97.00 174 LEU A O 1
ATOM 1426 N N . HIS A 1 175 ? -8.170 6.194 8.723 1.00 96.38 175 HIS A N 1
ATOM 1427 C CA . HIS A 1 175 ? -8.642 7.482 9.226 1.00 96.38 175 HIS A CA 1
ATOM 1428 C C . HIS A 1 175 ? -9.731 7.321 10.307 1.00 96.38 175 HIS A C 1
ATOM 1430 O O . HIS A 1 175 ? -10.621 8.159 10.449 1.00 96.38 175 HIS A O 1
ATOM 1436 N N . LEU A 1 176 ? -9.684 6.251 11.122 1.00 96.50 176 LEU A N 1
ATOM 1437 C CA . LEU A 1 176 ? -10.741 5.984 12.118 1.00 96.50 176 LEU A CA 1
ATOM 1438 C C . LEU A 1 176 ? -10.890 7.061 13.208 1.00 96.50 176 LEU A C 1
ATOM 1440 O O . LEU A 1 176 ? -11.949 7.149 13.831 1.00 96.50 176 LEU A O 1
ATOM 1444 N N . ASN A 1 177 ? -9.845 7.859 13.441 1.00 95.31 177 ASN A N 1
ATOM 1445 C CA . ASN A 1 177 ? -9.854 8.974 14.393 1.00 95.31 177 ASN A CA 1
ATOM 1446 C C . ASN A 1 177 ? -10.299 10.308 13.759 1.00 95.31 177 ASN A C 1
ATOM 1448 O O . ASN A 1 177 ? -10.406 11.305 14.468 1.00 95.31 177 ASN A O 1
ATOM 1452 N N . GLU A 1 178 ? -10.543 10.351 12.448 1.00 94.12 178 GLU A N 1
ATOM 1453 C CA . GLU A 1 178 ? -10.933 11.574 11.746 1.00 94.12 178 GLU A CA 1
ATOM 1454 C C . GLU A 1 178 ? -12.457 11.701 11.664 1.00 94.12 178 GLU A C 1
ATOM 1456 O O . GLU A 1 178 ? -13.154 10.800 11.194 1.00 94.12 178 GLU A O 1
ATOM 1461 N N . GLY A 1 179 ? -12.991 12.845 12.100 1.00 86.81 179 GLY A N 1
ATOM 1462 C CA . GLY A 1 179 ? -14.439 13.077 12.143 1.00 86.81 179 GLY A CA 1
ATOM 1463 C C . GLY A 1 179 ? -15.118 13.122 10.767 1.00 86.81 179 GLY A C 1
ATOM 1464 O O . GLY A 1 179 ? -16.302 12.810 10.661 1.00 86.81 179 GLY A O 1
ATOM 1465 N N . ASP A 1 180 ? -14.384 13.456 9.701 1.00 92.38 180 ASP A N 1
ATOM 1466 C CA . ASP A 1 180 ? -14.936 13.559 8.340 1.00 92.38 180 ASP A CA 1
ATOM 1467 C C . ASP A 1 180 ? -15.063 12.194 7.629 1.00 92.38 180 ASP A C 1
ATOM 1469 O O . ASP A 1 180 ? -15.729 12.085 6.598 1.00 92.38 180 ASP A O 1
ATOM 1473 N N . THR A 1 181 ? -14.503 11.118 8.197 1.00 92.38 181 THR A N 1
ATOM 1474 C CA . THR A 1 181 ? -14.448 9.782 7.576 1.00 92.38 181 THR A CA 1
ATOM 1475 C C . THR A 1 181 ? -15.822 9.263 7.145 1.00 92.38 181 THR A C 1
ATOM 1477 O O . THR A 1 181 ? -15.992 8.802 6.014 1.00 92.38 181 THR A O 1
ATOM 1480 N N . ILE A 1 182 ? -16.851 9.391 7.990 1.00 94.12 182 ILE A N 1
ATOM 1481 C CA . ILE A 1 182 ? -18.214 8.940 7.650 1.00 94.12 182 ILE A CA 1
ATOM 1482 C C . ILE A 1 182 ? -18.826 9.773 6.520 1.00 94.12 182 ILE A C 1
ATOM 1484 O O . ILE A 1 182 ? -19.505 9.225 5.648 1.00 94.12 182 ILE A O 1
ATOM 1488 N N . ARG A 1 183 ? -18.549 11.079 6.477 1.00 95.06 183 ARG A N 1
ATOM 1489 C CA . ARG A 1 183 ? -19.011 11.951 5.392 1.00 95.06 183 ARG A CA 1
ATOM 1490 C C . ARG A 1 183 ? -18.384 11.546 4.060 1.00 95.06 183 ARG A C 1
ATOM 1492 O O . ARG A 1 183 ? -19.064 11.560 3.037 1.00 95.06 183 ARG A O 1
ATOM 1499 N N . GLN A 1 184 ? -17.115 11.141 4.053 1.00 93.88 184 GLN A N 1
ATOM 1500 C CA . GLN A 1 184 ? -16.462 10.630 2.844 1.00 93.88 184 GLN A CA 1
ATOM 1501 C C . GLN A 1 184 ? -17.075 9.299 2.386 1.00 93.88 184 GLN A C 1
ATOM 1503 O O . GLN A 1 184 ? -17.341 9.128 1.197 1.00 93.88 184 GLN A O 1
ATOM 1508 N N . VAL A 1 185 ? -17.424 8.398 3.314 1.00 96.62 185 VAL A N 1
ATOM 1509 C CA . VAL A 1 185 ? -18.151 7.152 2.993 1.00 96.62 185 VAL A CA 1
ATOM 1510 C C . VAL A 1 185 ? -19.513 7.434 2.344 1.00 96.62 185 VAL A C 1
ATOM 1512 O O . VAL A 1 185 ? -19.912 6.750 1.398 1.00 96.62 185 VAL A O 1
ATOM 1515 N N . GLN A 1 186 ? -20.220 8.476 2.790 1.00 95.81 186 GLN A N 1
ATOM 1516 C CA . GLN A 1 186 ? -21.497 8.898 2.201 1.00 95.81 186 GLN A CA 1
ATOM 1517 C C . GLN A 1 186 ? -21.374 9.442 0.770 1.00 95.81 186 GLN A C 1
ATOM 1519 O O . GLN A 1 186 ? -22.382 9.506 0.071 1.00 95.81 186 GLN A O 1
ATOM 1524 N N . LYS A 1 187 ? -20.173 9.802 0.303 1.00 95.50 187 LYS A N 1
ATOM 1525 C CA . LYS A 1 187 ? -19.932 10.203 -1.094 1.00 95.50 187 LYS A CA 1
ATOM 1526 C C . LYS A 1 187 ? -19.648 9.013 -2.014 1.00 95.50 187 LYS A C 1
ATOM 1528 O O . LYS A 1 187 ? -19.717 9.156 -3.229 1.00 95.50 187 LYS A O 1
ATOM 1533 N N . LEU A 1 188 ? -19.345 7.835 -1.459 1.00 96.31 188 LEU A N 1
ATOM 1534 C CA . LEU A 1 188 ? -19.034 6.645 -2.254 1.00 96.31 188 LEU A CA 1
ATOM 1535 C C . LEU A 1 188 ? -20.269 6.143 -3.014 1.00 96.31 188 LEU A C 1
ATOM 1537 O O . LEU A 1 188 ? -21.372 6.207 -2.463 1.00 96.31 188 LEU A O 1
ATOM 1541 N N . PRO A 1 189 ? -20.112 5.568 -4.220 1.00 95.88 189 PRO A N 1
ATOM 1542 C CA . PRO A 1 189 ? -21.217 4.936 -4.935 1.00 95.88 189 PRO A CA 1
ATOM 1543 C C . PRO A 1 189 ? -21.890 3.844 -4.093 1.00 95.88 189 PRO A C 1
ATOM 1545 O O . PRO A 1 189 ? -21.216 3.125 -3.351 1.00 95.88 189 PRO A O 1
ATOM 1548 N N . ALA A 1 190 ? -23.209 3.670 -4.241 1.00 96.44 190 ALA A N 1
ATOM 1549 C CA . ALA A 1 190 ? -23.997 2.734 -3.429 1.00 96.44 190 ALA A CA 1
ATOM 1550 C C . ALA A 1 190 ? -23.418 1.305 -3.429 1.00 96.44 190 ALA A C 1
ATOM 1552 O O . ALA A 1 190 ? -23.315 0.688 -2.370 1.00 96.44 190 ALA A O 1
ATOM 1553 N N . ARG A 1 191 ? -22.949 0.823 -4.590 1.00 96.00 191 ARG A N 1
ATOM 1554 C CA . ARG A 1 191 ? -22.319 -0.503 -4.745 1.00 96.00 191 ARG A CA 1
ATOM 1555 C C . ARG A 1 191 ? -21.107 -0.723 -3.831 1.00 96.00 191 ARG A C 1
ATOM 1557 O O . ARG A 1 191 ? -20.905 -1.820 -3.333 1.00 96.00 191 ARG A O 1
ATOM 1564 N N . VAL A 1 192 ? -20.320 0.328 -3.593 1.00 97.94 192 VAL A N 1
ATOM 1565 C CA . VAL A 1 192 ? -19.138 0.292 -2.719 1.00 97.94 192 VAL A CA 1
ATOM 1566 C C . VAL A 1 192 ? -19.546 0.549 -1.278 1.00 97.94 192 VAL A C 1
ATOM 1568 O O . VAL A 1 192 ? -19.142 -0.181 -0.383 1.00 97.94 192 VAL A O 1
ATOM 1571 N N . ARG A 1 193 ? -20.388 1.562 -1.041 1.00 97.88 193 ARG A N 1
ATOM 1572 C CA . ARG A 1 193 ? -20.827 1.948 0.306 1.00 97.88 193 ARG A CA 1
ATOM 1573 C C . ARG A 1 193 ? -21.467 0.786 1.064 1.00 97.88 193 ARG A C 1
ATOM 1575 O O . ARG A 1 193 ? -21.268 0.647 2.267 1.00 97.88 193 ARG A O 1
ATOM 1582 N N . TRP A 1 194 ? -22.247 -0.032 0.362 1.00 97.75 194 TRP A N 1
ATOM 1583 C CA . TRP A 1 194 ? -22.983 -1.146 0.953 1.00 97.75 194 TRP A CA 1
ATOM 1584 C C . TRP A 1 194 ? -22.243 -2.485 0.906 1.00 97.75 194 TRP A C 1
ATOM 1586 O O . TRP A 1 194 ? -22.826 -3.496 1.317 1.00 97.75 194 TRP A O 1
ATOM 1596 N N . SER A 1 195 ? -20.985 -2.499 0.463 1.00 98.50 195 SER A N 1
ATOM 1597 C CA . SER A 1 195 ? -20.154 -3.700 0.446 1.00 98.50 195 SER A CA 1
ATOM 1598 C C . SER A 1 195 ? -19.824 -4.185 1.864 1.00 98.50 195 SER A C 1
ATOM 1600 O O . SER A 1 195 ? -19.926 -3.439 2.847 1.00 98.50 195 SER A O 1
ATOM 1602 N N . ALA A 1 196 ? -19.427 -5.452 1.989 1.00 98.38 196 ALA A N 1
ATOM 1603 C CA . ALA A 1 196 ? -19.068 -6.039 3.278 1.00 98.38 196 ALA A CA 1
ATOM 1604 C C . ALA A 1 196 ? -17.799 -5.402 3.873 1.00 98.38 196 ALA A C 1
ATOM 1606 O O . ALA A 1 196 ? -17.698 -5.238 5.090 1.00 98.38 196 ALA A O 1
ATOM 1607 N N . GLU A 1 197 ? -16.852 -5.019 3.020 1.00 98.50 197 GLU A N 1
ATOM 1608 C CA . GLU A 1 197 ? -15.578 -4.390 3.362 1.00 98.50 197 GLU A CA 1
ATOM 1609 C C . GLU A 1 197 ? -15.816 -3.015 3.995 1.00 98.50 197 GLU A C 1
ATOM 1611 O O . GLU A 1 197 ? -15.385 -2.768 5.125 1.00 98.50 197 GLU A O 1
ATOM 1616 N N . VAL A 1 198 ? -16.577 -2.145 3.318 1.00 98.50 198 VAL A N 1
ATOM 1617 C CA . VAL A 1 198 ? -16.860 -0.787 3.807 1.00 98.50 198 VAL A CA 1
ATOM 1618 C C . VAL A 1 198 ? -17.738 -0.830 5.056 1.00 98.50 198 VAL A C 1
ATOM 1620 O O . VAL A 1 198 ? -17.448 -0.133 6.029 1.00 98.50 198 VAL A O 1
ATOM 1623 N N . LYS A 1 199 ? -18.757 -1.701 5.102 1.00 98.38 199 LYS A N 1
ATOM 1624 C CA . LYS A 1 199 ? -19.580 -1.897 6.311 1.00 98.38 199 LYS A CA 1
ATOM 1625 C C . LYS A 1 199 ? -18.741 -2.314 7.519 1.00 98.38 199 LYS A C 1
ATOM 1627 O O . LYS A 1 199 ? -18.979 -1.824 8.623 1.00 98.38 199 LYS A O 1
ATOM 1632 N N . ARG A 1 200 ? -17.748 -3.189 7.330 1.00 98.25 200 ARG A N 1
ATOM 1633 C CA . ARG A 1 200 ? -16.834 -3.618 8.400 1.00 98.25 200 ARG A CA 1
ATOM 1634 C C . ARG A 1 200 ? -15.948 -2.471 8.876 1.00 98.25 200 ARG A C 1
ATOM 1636 O O . ARG A 1 200 ? -15.814 -2.283 10.082 1.00 98.25 200 ARG A O 1
ATOM 1643 N N . ALA A 1 201 ? -15.407 -1.676 7.953 1.00 98.50 201 ALA A N 1
ATOM 1644 C CA . ALA A 1 201 ? -14.613 -0.498 8.292 1.00 98.50 201 ALA A CA 1
ATOM 1645 C C . ALA A 1 201 ? -15.432 0.552 9.067 1.00 98.50 201 ALA A C 1
ATOM 1647 O O . ALA A 1 201 ? -14.979 1.058 10.092 1.00 98.50 201 ALA A O 1
ATOM 1648 N N . VAL A 1 202 ? -16.681 0.801 8.659 1.00 98.19 202 VAL A N 1
ATOM 1649 C CA . VAL A 1 202 ? -17.619 1.672 9.390 1.00 98.19 202 VAL A CA 1
ATOM 1650 C C . VAL A 1 202 ? -17.973 1.094 10.766 1.00 98.19 202 VAL A C 1
ATOM 1652 O O . VAL A 1 202 ? -18.075 1.837 11.740 1.00 98.19 202 VAL A O 1
ATOM 1655 N N . ALA A 1 203 ? -18.120 -0.228 10.894 1.00 98.25 203 ALA A N 1
ATOM 1656 C CA . ALA A 1 203 ? -18.346 -0.864 12.191 1.00 98.25 203 ALA A CA 1
ATOM 1657 C C . ALA A 1 203 ? -17.142 -0.704 13.137 1.00 98.25 203 ALA A C 1
ATOM 1659 O O . ALA A 1 203 ? -17.343 -0.482 14.332 1.00 98.25 203 ALA A O 1
ATOM 1660 N N . ALA A 1 204 ? -15.913 -0.781 12.614 1.00 98.44 204 ALA A N 1
ATOM 1661 C CA . ALA A 1 204 ? -14.701 -0.488 13.376 1.00 98.44 204 ALA A CA 1
ATOM 1662 C C . ALA A 1 204 ? -14.638 0.988 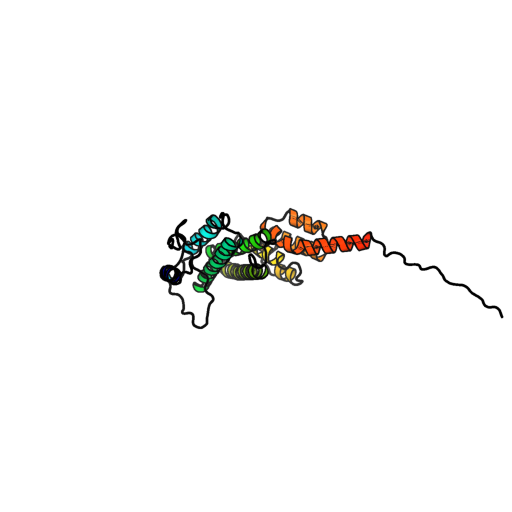13.796 1.00 98.44 204 ALA A C 1
ATOM 1664 O O . ALA A 1 204 ? -14.374 1.269 14.965 1.00 98.44 204 ALA A O 1
ATOM 1665 N N . PHE A 1 205 ? -14.956 1.914 12.881 1.00 98.25 205 PHE A N 1
ATOM 1666 C CA . PHE A 1 205 ? -15.074 3.346 13.174 1.00 98.25 205 PHE A CA 1
ATOM 1667 C C . PHE A 1 205 ? -16.047 3.601 14.325 1.00 98.25 205 PHE A C 1
ATOM 1669 O O . PHE A 1 205 ? -15.692 4.250 15.308 1.00 98.25 205 PHE A O 1
ATOM 1676 N N . ALA A 1 206 ? -17.261 3.053 14.232 1.00 97.31 206 ALA A N 1
ATOM 1677 C CA . ALA A 1 206 ? -18.289 3.227 15.249 1.00 97.31 206 ALA A CA 1
ATOM 1678 C C . ALA A 1 206 ? -17.838 2.666 16.606 1.00 97.31 206 ALA A C 1
ATOM 1680 O O . ALA A 1 206 ? -17.982 3.342 17.620 1.00 97.31 206 ALA A O 1
ATOM 1681 N N . ALA A 1 207 ? -17.242 1.468 16.626 1.00 98.00 207 ALA A N 1
ATOM 1682 C CA . ALA A 1 207 ? -16.757 0.848 17.857 1.00 98.00 207 ALA A CA 1
ATOM 1683 C C . ALA A 1 207 ? -15.628 1.653 18.523 1.00 98.00 207 ALA A C 1
ATOM 1685 O O . ALA A 1 207 ? -15.625 1.801 19.745 1.00 98.00 207 ALA A O 1
ATOM 1686 N N . LEU A 1 208 ? -14.693 2.196 17.734 1.00 97.25 208 LEU A N 1
ATOM 1687 C CA . LEU A 1 208 ? -13.596 3.023 18.240 1.00 97.25 208 LEU A CA 1
ATOM 1688 C C . LEU A 1 208 ? -14.107 4.341 18.839 1.00 97.25 208 LEU A C 1
ATOM 1690 O O . LEU A 1 208 ? -13.706 4.720 19.943 1.00 97.25 208 LEU A O 1
ATOM 1694 N N . ASN A 1 209 ? -15.003 5.025 18.123 1.00 94.94 209 ASN A N 1
ATOM 1695 C CA . ASN A 1 209 ? -15.531 6.332 18.520 1.00 94.94 209 ASN A CA 1
ATOM 1696 C C . ASN A 1 209 ? -16.516 6.240 19.693 1.00 94.94 209 ASN A C 1
ATOM 1698 O O . ASN A 1 209 ? -16.562 7.144 20.519 1.00 94.94 209 ASN A O 1
ATOM 1702 N N . SER A 1 210 ? -17.242 5.126 19.833 1.00 95.38 210 SER A N 1
ATOM 1703 C CA . SER A 1 210 ? -18.128 4.881 20.978 1.00 95.38 210 SER A CA 1
ATOM 1704 C C . SER A 1 210 ? -17.418 4.241 22.182 1.00 95.38 210 SER A C 1
ATOM 1706 O O . SER A 1 210 ? -18.091 3.726 23.073 1.00 95.38 210 SER A O 1
ATOM 1708 N N . ASN A 1 211 ? -16.081 4.169 22.179 1.00 95.81 211 ASN A N 1
ATOM 1709 C CA . ASN A 1 211 ? -15.269 3.483 23.193 1.00 95.81 211 ASN A CA 1
ATOM 1710 C C . ASN A 1 211 ? -15.699 2.022 23.479 1.00 95.81 211 ASN A C 1
ATOM 1712 O O . ASN A 1 211 ? -15.530 1.509 24.584 1.00 95.81 211 ASN A O 1
ATOM 1716 N N . ASN A 1 212 ? -16.263 1.325 22.488 1.00 97.50 212 ASN A N 1
ATOM 1717 C CA . ASN A 1 212 ? -16.710 -0.059 22.628 1.00 97.50 212 ASN A CA 1
ATOM 1718 C C . ASN A 1 212 ? -15.572 -1.019 22.252 1.00 97.50 212 ASN A C 1
ATOM 1720 O O . ASN A 1 212 ? -15.548 -1.605 21.166 1.00 97.50 212 ASN A O 1
ATOM 1724 N N . TYR A 1 213 ? -14.614 -1.170 23.168 1.00 97.31 213 TYR A N 1
ATOM 1725 C CA . TYR A 1 213 ? -13.413 -1.986 22.972 1.00 97.31 213 TYR A CA 1
ATOM 1726 C C . TYR A 1 213 ? -13.725 -3.470 22.705 1.00 97.31 213 TYR A C 1
ATOM 1728 O O . TYR A 1 213 ? -13.054 -4.089 21.881 1.00 97.31 213 TYR A O 1
ATOM 1736 N N . VAL A 1 214 ? -14.785 -4.034 23.302 1.00 97.62 214 VAL A N 1
ATOM 1737 C CA . VAL A 1 214 ? -15.224 -5.420 23.031 1.00 97.62 214 VAL A CA 1
ATOM 1738 C C . VAL A 1 214 ? -15.646 -5.583 21.571 1.00 97.62 214 VAL A C 1
ATOM 1740 O O . VAL A 1 214 ? -15.203 -6.505 20.883 1.00 97.62 214 VAL A O 1
ATOM 1743 N N . ARG A 1 215 ? -16.489 -4.672 21.068 1.00 98.06 215 ARG A N 1
ATOM 1744 C CA . ARG A 1 215 ? -16.923 -4.692 19.667 1.00 98.06 215 ARG A CA 1
ATOM 1745 C C . ARG A 1 215 ? -15.756 -4.435 18.721 1.00 98.06 215 ARG A C 1
ATOM 1747 O O . ARG A 1 215 ? -15.685 -5.096 17.691 1.00 98.06 215 ARG A O 1
ATOM 1754 N N . PHE A 1 216 ? -14.848 -3.524 19.070 1.00 98.62 216 PHE A N 1
ATOM 1755 C CA . PHE A 1 216 ? -13.665 -3.231 18.263 1.00 98.62 216 PHE A CA 1
ATOM 1756 C C . PHE A 1 216 ? -12.811 -4.489 18.049 1.00 98.62 216 PHE A C 1
ATOM 1758 O O . PHE A 1 216 ? -12.554 -4.864 16.905 1.00 98.62 216 PHE A O 1
ATOM 1765 N N . PHE A 1 217 ? -12.449 -5.200 19.124 1.00 98.50 217 PHE A N 1
ATOM 1766 C CA . PHE A 1 217 ? -11.652 -6.425 19.006 1.00 98.50 217 PHE A CA 1
ATOM 1767 C C . PHE A 1 217 ? -12.411 -7.572 18.329 1.00 98.50 217 PHE A C 1
ATOM 1769 O O . PHE A 1 217 ? -11.796 -8.349 17.605 1.00 98.50 217 PHE A O 1
ATOM 1776 N N . ARG A 1 218 ? -13.745 -7.645 18.459 1.00 98.50 218 ARG A N 1
ATOM 1777 C CA . ARG A 1 218 ? -14.561 -8.600 17.688 1.00 98.50 218 ARG A CA 1
ATOM 1778 C C . ARG A 1 218 ? -14.504 -8.325 16.184 1.00 98.50 218 ARG A C 1
ATOM 1780 O O . ARG A 1 218 ? -14.363 -9.261 15.404 1.00 98.50 218 ARG A O 1
ATOM 1787 N N . VAL A 1 219 ? -14.598 -7.056 15.779 1.00 98.12 219 VAL A N 1
ATOM 1788 C CA . VAL A 1 219 ? -14.459 -6.661 14.368 1.00 98.12 219 VAL A CA 1
ATOM 1789 C C . VAL A 1 219 ? -13.052 -6.974 13.863 1.00 98.12 219 VAL A C 1
ATOM 1791 O O . VAL A 1 219 ? -12.923 -7.533 12.778 1.00 98.12 219 VAL A O 1
ATOM 1794 N N . ALA A 1 220 ? -12.016 -6.673 14.653 1.00 97.94 220 ALA A N 1
ATOM 1795 C CA . ALA A 1 220 ? -10.630 -6.966 14.296 1.00 97.94 220 ALA A CA 1
ATOM 1796 C C . ALA A 1 220 ? -10.372 -8.471 14.123 1.00 97.94 220 ALA A C 1
ATOM 1798 O O . ALA A 1 220 ? -9.773 -8.866 13.130 1.00 97.94 220 ALA A O 1
ATOM 1799 N N . ALA A 1 221 ? -10.887 -9.312 15.024 1.00 97.94 221 ALA A N 1
ATOM 1800 C CA . ALA A 1 221 ? -10.739 -10.768 14.949 1.00 97.94 221 ALA A CA 1
ATOM 1801 C C . ALA A 1 221 ? -11.423 -11.391 13.719 1.00 97.94 221 ALA A C 1
ATOM 1803 O O . ALA A 1 221 ? -11.004 -12.439 13.241 1.00 97.94 221 ALA A O 1
ATOM 1804 N N . GLN A 1 222 ? -12.478 -10.755 13.203 1.00 97.38 222 GLN A N 1
ATOM 1805 C CA . GLN A 1 222 ? -13.202 -11.209 12.013 1.00 97.38 222 GLN A CA 1
ATOM 1806 C C . GLN A 1 222 ? -12.710 -10.536 10.726 1.00 97.38 222 GLN A C 1
ATOM 1808 O O . GLN A 1 222 ? -13.222 -10.841 9.651 1.00 97.38 222 GLN A O 1
ATOM 1813 N N . ALA A 1 223 ? -11.794 -9.567 10.795 1.00 97.69 223 ALA A N 1
ATOM 1814 C CA . ALA A 1 223 ? -11.326 -8.815 9.636 1.00 97.69 223 ALA A CA 1
ATOM 1815 C C . ALA A 1 223 ? -10.412 -9.674 8.740 1.00 97.69 223 ALA A C 1
ATOM 1817 O O . ALA A 1 223 ? -9.684 -10.520 9.256 1.00 97.69 223 ALA A O 1
ATOM 1818 N N . PRO A 1 224 ? -10.398 -9.468 7.405 1.00 98.00 224 PRO A N 1
ATOM 1819 C CA . PRO A 1 224 ? -9.390 -10.098 6.562 1.00 98.00 224 PRO A CA 1
ATOM 1820 C C . PRO A 1 224 ? -8.008 -9.573 6.959 1.00 98.00 224 PRO A C 1
ATOM 1822 O O . PRO A 1 224 ? -7.900 -8.442 7.440 1.00 98.00 224 PRO A O 1
ATOM 1825 N N . TYR A 1 225 ? -6.966 -10.366 6.713 1.00 98.25 225 TYR A N 1
ATOM 1826 C CA . TYR A 1 225 ? -5.601 -10.113 7.189 1.00 98.25 225 TYR A CA 1
ATOM 1827 C C . TYR A 1 225 ? -5.159 -8.643 7.076 1.00 98.25 225 TYR A C 1
ATOM 1829 O O . TYR A 1 225 ? -4.870 -8.007 8.083 1.00 98.25 225 TYR A O 1
ATOM 1837 N N . LEU A 1 226 ? -5.213 -8.053 5.879 1.00 98.50 226 LEU A N 1
ATOM 1838 C CA . LEU A 1 226 ? -4.755 -6.677 5.655 1.00 98.50 226 LEU A CA 1
ATOM 1839 C C . LEU A 1 226 ? -5.611 -5.616 6.370 1.00 98.50 226 LEU A C 1
ATOM 1841 O O . LEU A 1 226 ? -5.091 -4.609 6.847 1.00 98.50 226 LEU A O 1
ATOM 1845 N N . ALA A 1 227 ? -6.918 -5.838 6.519 1.00 98.56 227 ALA A N 1
ATOM 1846 C CA . ALA A 1 227 ? -7.748 -4.947 7.328 1.00 98.56 227 ALA A CA 1
ATOM 1847 C C . ALA A 1 227 ? -7.409 -5.073 8.824 1.00 98.56 227 ALA A C 1
ATOM 1849 O O . ALA A 1 227 ? -7.409 -4.069 9.534 1.00 98.56 227 ALA A O 1
ATOM 1850 N N . ALA A 1 228 ? -7.081 -6.279 9.301 1.00 98.50 228 ALA A N 1
ATOM 1851 C CA . ALA A 1 228 ? -6.592 -6.487 10.662 1.00 98.50 228 ALA A CA 1
ATOM 1852 C C . ALA A 1 228 ? -5.231 -5.799 10.885 1.00 98.50 228 ALA A C 1
ATOM 1854 O O . ALA A 1 228 ? -5.060 -5.128 11.903 1.00 98.50 228 ALA A O 1
ATOM 1855 N N . CYS A 1 229 ? -4.313 -5.860 9.909 1.00 98.50 229 CYS A N 1
ATOM 1856 C CA . CYS A 1 229 ? -3.055 -5.101 9.912 1.00 98.50 229 CYS A CA 1
ATOM 1857 C C . CYS A 1 229 ? -3.301 -3.594 10.062 1.00 98.50 229 CYS A C 1
ATOM 1859 O O . CYS A 1 229 ? -2.626 -2.923 10.840 1.00 98.50 229 CYS A O 1
ATOM 1861 N N . LEU A 1 230 ? -4.302 -3.048 9.364 1.00 98.44 230 LEU A N 1
ATOM 1862 C CA . LEU A 1 230 ? -4.677 -1.643 9.520 1.00 98.44 230 LEU A CA 1
ATOM 1863 C C . LEU A 1 230 ? -5.263 -1.349 10.900 1.00 98.44 230 LEU A C 1
ATOM 1865 O O . LEU A 1 230 ? -4.893 -0.341 11.489 1.00 98.44 230 LEU A O 1
ATOM 1869 N N . LEU A 1 231 ? -6.123 -2.220 11.434 1.00 98.44 231 LEU A N 1
ATOM 1870 C CA . LEU A 1 231 ? -6.729 -2.057 12.760 1.00 98.44 231 LEU A CA 1
ATOM 1871 C C . LEU A 1 231 ? -5.714 -2.148 13.906 1.00 98.44 231 LEU A C 1
ATOM 1873 O O . LEU A 1 231 ? -5.913 -1.497 14.935 1.00 98.44 231 LEU A O 1
ATOM 1877 N N . HIS A 1 232 ? -4.624 -2.901 13.722 1.00 97.50 232 HIS A N 1
ATOM 1878 C CA . HIS A 1 232 ? -3.549 -3.068 14.703 1.00 97.50 232 HIS A CA 1
ATOM 1879 C C . HIS A 1 232 ? -3.024 -1.726 15.238 1.00 97.50 232 HIS A C 1
ATOM 1881 O O . HIS A 1 232 ? -2.794 -1.587 16.440 1.00 97.50 232 HIS A O 1
ATOM 1887 N N . ARG A 1 233 ? -2.954 -0.689 14.387 1.00 95.69 233 ARG A N 1
ATOM 1888 C CA . ARG A 1 233 ? -2.484 0.658 14.767 1.00 95.69 233 ARG A CA 1
ATOM 1889 C C . ARG A 1 233 ? -3.272 1.300 15.916 1.00 95.69 233 ARG A C 1
ATOM 1891 O O . ARG A 1 233 ? -2.748 2.162 16.611 1.00 95.69 233 ARG A O 1
ATOM 1898 N N . TYR A 1 234 ? -4.526 0.895 16.124 1.00 97.75 234 TYR A N 1
ATOM 1899 C CA . TYR A 1 234 ? -5.384 1.440 17.178 1.00 97.75 234 TYR A CA 1
ATOM 1900 C C . TYR A 1 234 ? -5.381 0.587 18.448 1.00 97.75 234 TYR A C 1
ATOM 1902 O O . TYR A 1 234 ? -6.002 0.975 19.435 1.00 97.75 234 TYR A O 1
ATOM 1910 N N . PHE A 1 235 ? -4.697 -0.562 18.472 1.00 97.62 235 PHE A N 1
ATOM 1911 C CA . PHE A 1 235 ? -4.756 -1.480 19.614 1.00 97.62 235 PHE A CA 1
ATOM 1912 C C . PHE A 1 235 ? -4.255 -0.819 20.896 1.00 97.62 235 PHE A C 1
ATOM 1914 O O . PHE A 1 235 ? -4.900 -0.961 21.932 1.00 97.62 235 PHE A O 1
ATOM 1921 N N . GLY A 1 236 ? -3.164 -0.049 20.825 1.00 97.38 236 GLY A N 1
ATOM 1922 C CA . GLY A 1 236 ? -2.656 0.720 21.965 1.00 97.38 236 GLY A CA 1
ATOM 1923 C C . GLY A 1 236 ? -3.689 1.714 22.501 1.00 97.38 236 GLY A C 1
ATOM 1924 O O . GLY A 1 236 ? -4.010 1.694 23.687 1.00 97.38 236 GLY A O 1
ATOM 1925 N N . GLN A 1 237 ? -4.289 2.514 21.613 1.00 97.38 237 GLN A N 1
ATOM 1926 C CA . GLN A 1 237 ? -5.347 3.473 21.955 1.00 97.38 237 GLN A CA 1
ATOM 1927 C C . GLN A 1 237 ? -6.557 2.788 22.607 1.00 97.38 237 GLN A C 1
ATOM 1929 O O . GLN A 1 237 ? -7.052 3.248 23.636 1.00 97.38 237 GLN A O 1
ATOM 1934 N N . VAL A 1 238 ? -7.040 1.690 22.021 1.00 98.12 238 VAL A N 1
ATOM 1935 C CA . VAL A 1 238 ? -8.224 0.968 22.509 1.00 98.12 238 VAL A CA 1
ATOM 1936 C C . VAL A 1 238 ? -7.945 0.302 23.856 1.00 98.12 238 VAL A C 1
ATOM 1938 O O . VAL A 1 238 ? -8.762 0.422 24.767 1.00 98.12 238 VAL A O 1
ATOM 1941 N N . ARG A 1 239 ? -6.786 -0.353 24.016 1.00 98.31 239 ARG A N 1
ATOM 1942 C CA . ARG A 1 239 ? -6.368 -0.976 25.285 1.00 98.31 239 ARG A CA 1
ATOM 1943 C C . ARG A 1 239 ? -6.227 0.062 26.393 1.00 98.31 239 ARG A C 1
ATOM 1945 O O . ARG A 1 239 ? -6.748 -0.153 27.482 1.00 98.31 239 ARG A O 1
ATOM 1952 N N . LEU A 1 240 ? -5.594 1.201 26.107 1.00 97.81 240 LEU A N 1
ATOM 1953 C CA . LEU A 1 240 ? -5.431 2.280 27.080 1.00 97.81 240 LEU A CA 1
ATOM 1954 C C . LEU A 1 240 ? -6.785 2.817 27.556 1.00 97.81 240 LEU A C 1
ATOM 1956 O O . LEU A 1 240 ? -7.011 2.933 28.759 1.00 97.81 240 LEU A O 1
ATOM 1960 N N . ARG A 1 241 ? -7.717 3.087 26.633 1.00 96.50 241 ARG A N 1
ATOM 1961 C CA . ARG A 1 241 ? -9.069 3.546 26.993 1.00 96.50 24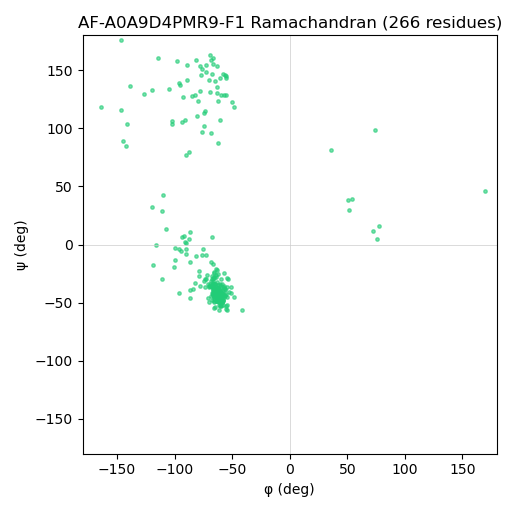1 ARG A CA 1
ATOM 1962 C C . ARG A 1 241 ? -9.855 2.498 27.784 1.00 96.50 241 ARG A C 1
ATOM 1964 O O . ARG A 1 241 ? -10.585 2.857 28.709 1.00 96.50 241 ARG A O 1
ATOM 1971 N N . ALA A 1 242 ? -9.702 1.215 27.454 1.00 96.50 242 ALA A N 1
ATOM 1972 C CA . ALA A 1 242 ? -10.322 0.125 28.204 1.00 96.50 242 ALA A CA 1
ATOM 1973 C C . ALA A 1 242 ? -9.798 0.076 29.648 1.00 96.50 242 ALA A C 1
ATOM 1975 O O . ALA A 1 242 ? -10.593 0.099 30.584 1.00 96.50 242 ALA A O 1
ATOM 1976 N N . LEU A 1 243 ? -8.474 0.121 29.837 1.00 96.31 243 LEU A N 1
ATOM 1977 C CA . LEU A 1 243 ? -7.848 0.162 31.163 1.00 96.31 243 LEU A CA 1
ATOM 1978 C C . LEU A 1 243 ? -8.296 1.384 31.967 1.00 96.31 243 LEU A C 1
ATOM 1980 O O . LEU A 1 243 ? -8.703 1.237 33.113 1.00 96.31 243 LEU A O 1
ATOM 1984 N N . GLN A 1 244 ? -8.309 2.575 31.365 1.00 95.06 244 GLN A N 1
ATOM 1985 C CA . GLN A 1 244 ? -8.822 3.789 32.014 1.00 95.06 244 GLN A CA 1
ATOM 1986 C C . GLN A 1 244 ? -10.284 3.642 32.455 1.00 95.06 244 GLN A C 1
ATOM 1988 O O . GLN A 1 244 ? -10.667 4.152 33.505 1.00 95.06 244 GLN A O 1
ATOM 1993 N N . THR A 1 245 ? -11.103 2.945 31.662 1.00 94.19 245 THR A N 1
ATOM 1994 C CA . THR A 1 245 ? -12.502 2.661 32.007 1.00 94.19 245 THR A CA 1
ATOM 1995 C C . THR A 1 245 ? -12.583 1.718 33.209 1.00 94.19 245 THR A C 1
ATOM 1997 O O . THR A 1 245 ? -13.358 1.977 34.125 1.00 94.19 245 THR A O 1
ATOM 2000 N N . PHE A 1 246 ? -11.748 0.674 33.257 1.00 94.12 246 PHE A N 1
ATOM 2001 C CA . PHE A 1 246 ? -11.678 -0.234 34.405 1.00 94.12 246 PHE A CA 1
ATOM 2002 C C . PHE A 1 246 ? -11.177 0.458 35.671 1.00 94.12 246 PHE A C 1
ATOM 2004 O O . PHE A 1 246 ? -11.801 0.305 36.715 1.00 94.12 246 PHE A O 1
ATOM 2011 N N . PHE A 1 247 ? -10.123 1.273 35.582 1.00 94.38 247 PHE A N 1
ATOM 2012 C CA . PHE A 1 247 ? -9.629 2.041 36.725 1.00 94.38 247 PHE A CA 1
ATOM 2013 C C . PHE A 1 247 ? -10.722 2.935 37.315 1.00 94.38 247 PHE A C 1
ATOM 2015 O O . PHE A 1 247 ? -10.929 2.917 38.519 1.00 94.38 247 PHE A O 1
ATOM 2022 N N . LYS A 1 248 ? -11.485 3.651 36.481 1.00 91.94 248 LYS A N 1
ATOM 2023 C CA . LYS A 1 248 ? -12.595 4.494 36.959 1.00 91.94 248 LYS A CA 1
ATOM 2024 C C . LYS A 1 248 ? -13.739 3.702 37.594 1.00 91.94 248 LYS A C 1
ATOM 2026 O O . LYS A 1 248 ? -14.395 4.215 38.490 1.00 91.94 248 LYS A O 1
ATOM 2031 N N . ALA A 1 249 ? -14.015 2.500 37.094 1.00 92.94 249 ALA A N 1
ATOM 2032 C CA . ALA A 1 249 ? -15.126 1.682 37.574 1.00 92.94 249 ALA A CA 1
ATOM 2033 C C . ALA A 1 249 ? -14.785 0.890 38.848 1.00 92.94 249 ALA A C 1
ATOM 2035 O O . ALA A 1 249 ? -15.670 0.664 39.668 1.00 92.94 249 ALA A O 1
ATOM 2036 N N . PHE A 1 250 ? -13.529 0.457 39.002 1.00 89.88 250 PHE A N 1
ATOM 2037 C CA . PHE A 1 250 ? -13.125 -0.511 40.029 1.00 89.88 250 PHE A CA 1
ATOM 2038 C C . PHE A 1 250 ? -12.094 0.013 41.035 1.00 89.88 250 PHE A C 1
ATOM 2040 O O . PHE A 1 250 ? -11.960 -0.574 42.105 1.00 89.88 250 PHE A O 1
ATOM 2047 N N . CYS A 1 251 ? -11.381 1.102 40.742 1.00 82.44 251 CYS A N 1
ATOM 2048 C CA . CYS A 1 251 ? -10.506 1.752 41.714 1.00 82.44 251 CYS A CA 1
ATOM 2049 C C . CYS A 1 251 ? -11.217 2.997 42.251 1.00 82.44 251 CYS A C 1
ATOM 2051 O O . CYS A 1 251 ? -11.302 4.017 41.568 1.00 82.44 251 CYS A O 1
ATOM 2053 N N . GLN A 1 252 ? -11.751 2.904 43.472 1.00 68.81 252 GLN A N 1
ATOM 2054 C CA . GLN A 1 252 ? -12.239 4.085 44.182 1.00 68.81 252 GLN A CA 1
ATOM 2055 C C . GLN A 1 252 ? -11.073 5.070 44.382 1.00 68.81 252 GLN A C 1
ATOM 2057 O O . GLN A 1 252 ? -9.949 4.628 44.642 1.00 68.81 252 GLN A O 1
ATOM 2062 N N . PRO A 1 253 ? -11.300 6.393 44.295 1.00 62.50 253 PRO A N 1
ATOM 2063 C CA . PRO A 1 253 ? -10.379 7.322 44.928 1.00 62.50 253 PRO A CA 1
ATOM 2064 C C . PRO A 1 253 ? -10.333 6.938 46.407 1.00 62.50 253 PRO A C 1
ATOM 2066 O O . PRO A 1 253 ? -11.391 6.783 47.018 1.00 62.50 253 PRO A O 1
ATOM 2069 N N . ASN A 1 254 ? -9.139 6.746 46.974 1.00 55.66 254 ASN A N 1
ATOM 2070 C CA . ASN A 1 254 ? -9.010 6.645 48.423 1.00 55.66 254 ASN A CA 1
ATOM 2071 C C . ASN A 1 254 ? -9.784 7.825 49.021 1.00 55.66 254 ASN A C 1
ATOM 2073 O O . ASN A 1 254 ? -9.477 8.977 48.710 1.00 55.66 254 ASN A O 1
ATOM 2077 N N . HIS A 1 255 ? -10.813 7.533 49.816 1.00 53.00 255 HIS A N 1
ATOM 2078 C CA . HIS A 1 255 ? -11.429 8.517 50.690 1.00 53.00 255 HIS A CA 1
ATOM 2079 C C . HIS A 1 255 ? -10.346 8.958 51.679 1.00 53.00 255 HIS A C 1
ATOM 2081 O O . HIS A 1 255 ? -10.170 8.361 52.738 1.00 53.00 255 HIS A O 1
ATOM 2087 N N . SER A 1 256 ? -9.567 9.965 51.295 1.00 47.56 256 SER A N 1
ATOM 2088 C CA . SER A 1 256 ? -8.733 10.722 52.212 1.00 47.56 256 SER A CA 1
ATOM 2089 C C . SER A 1 256 ? -9.677 11.517 53.113 1.00 47.56 256 SER A C 1
ATOM 2091 O O . SER A 1 256 ? -10.196 12.548 52.703 1.00 47.56 256 SER A O 1
ATOM 2093 N N . GLU A 1 257 ? -9.958 10.950 54.285 1.00 48.94 257 GLU A N 1
ATOM 2094 C CA . GLU A 1 257 ? -10.280 11.629 55.547 1.00 48.94 257 GLU A CA 1
ATOM 2095 C C . GLU A 1 257 ? -11.113 12.925 55.450 1.00 48.94 257 GLU A C 1
ATOM 2097 O O . GLU A 1 257 ? -10.603 14.031 55.602 1.00 48.94 257 GLU A O 1
ATOM 2102 N N . GLU A 1 258 ? -12.435 12.791 55.324 1.00 46.56 258 GLU A N 1
ATOM 2103 C CA . GLU A 1 258 ? -13.352 13.761 55.931 1.00 46.56 258 GLU A CA 1
ATOM 2104 C C . GLU A 1 258 ? -13.739 13.226 57.311 1.00 46.56 258 GLU A C 1
ATOM 2106 O O . GLU A 1 258 ? -14.500 12.263 57.416 1.00 46.56 258 GLU A O 1
ATOM 2111 N N . GLY A 1 259 ? -13.193 13.810 58.382 1.00 49.06 259 GLY A N 1
ATOM 2112 C CA . GLY A 1 259 ? -13.592 13.386 59.721 1.00 49.06 259 GLY A CA 1
ATOM 2113 C C . GLY A 1 259 ? -12.785 13.891 60.909 1.00 49.06 259 GLY A C 1
ATOM 2114 O O . GLY A 1 259 ? -12.525 13.091 61.795 1.00 49.06 259 GLY A O 1
ATOM 2115 N N . VAL A 1 260 ? -12.448 15.183 60.995 1.00 40.28 260 VAL A N 1
ATOM 2116 C CA . VAL A 1 260 ? -12.316 15.852 62.306 1.00 40.28 260 VAL A CA 1
ATOM 2117 C C . VAL A 1 260 ? -12.854 17.280 62.191 1.00 40.28 260 VAL A C 1
ATOM 2119 O O . VAL A 1 260 ? -12.113 18.235 61.972 1.00 40.28 260 VAL A O 1
ATOM 2122 N N . VAL A 1 261 ? -14.171 17.437 62.338 1.00 44.25 261 VAL A N 1
ATOM 2123 C CA . VAL A 1 261 ? -14.740 18.707 62.805 1.00 44.25 261 VAL A CA 1
ATOM 2124 C C . VAL A 1 261 ? -14.450 18.758 64.302 1.00 44.25 261 VAL A C 1
ATOM 2126 O O . VAL A 1 261 ? -15.074 18.049 65.088 1.00 44.25 261 VAL A O 1
ATOM 2129 N N . SER A 1 262 ? -13.443 19.534 64.697 1.00 40.38 262 SER A N 1
ATOM 2130 C CA . SER A 1 262 ? -13.166 19.815 66.101 1.00 40.38 262 SER A CA 1
ATOM 2131 C C . SER A 1 262 ? -14.181 20.838 66.615 1.00 40.38 262 SER A C 1
ATOM 2133 O O . SER A 1 262 ? -14.005 22.044 66.436 1.00 40.38 262 SER A O 1
ATOM 2135 N N . ASP A 1 263 ? -15.233 20.344 67.262 1.00 48.06 263 ASP A N 1
ATOM 2136 C CA . ASP A 1 263 ? -16.005 21.099 68.246 1.00 48.06 263 ASP A CA 1
ATOM 2137 C C . ASP A 1 263 ? -15.072 21.490 69.401 1.00 48.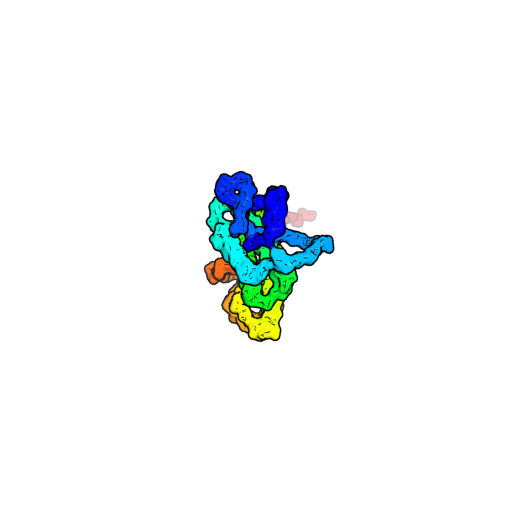06 263 ASP A C 1
ATOM 2139 O O . ASP A 1 263 ? -14.724 20.642 70.221 1.00 48.06 263 ASP A O 1
ATOM 2143 N N . GLN A 1 264 ? -14.684 22.766 69.504 1.00 40.81 264 GLN A N 1
ATOM 2144 C CA . GLN A 1 264 ? -14.222 23.343 70.770 1.00 40.81 264 GLN A CA 1
ATOM 2145 C C . GLN A 1 264 ? -14.717 24.788 70.954 1.00 40.81 264 GLN A C 1
ATOM 2147 O O . GLN A 1 264 ? -14.190 25.744 70.398 1.00 40.81 264 GLN A O 1
ATOM 2152 N N . GLN A 1 265 ? -15.735 24.870 71.819 1.00 39.81 265 GLN A N 1
ATOM 2153 C CA . GLN A 1 265 ? -15.867 25.787 72.959 1.00 39.81 265 GLN A CA 1
ATOM 2154 C C . GLN A 1 265 ? -16.191 27.275 72.719 1.00 39.81 265 GLN A C 1
ATOM 2156 O O . GLN A 1 265 ? -15.327 28.138 72.612 1.00 39.81 265 GLN A O 1
ATOM 2161 N N . LYS A 1 266 ? -17.490 27.580 72.877 1.00 41.94 266 LYS A N 1
ATOM 2162 C CA . LYS A 1 266 ? -17.967 28.749 73.637 1.00 41.94 266 LYS A CA 1
ATOM 2163 C C . LYS A 1 266 ? -17.946 28.435 75.139 1.00 41.94 266 LYS A C 1
ATOM 2165 O O . LYS A 1 266 ? -18.798 27.666 75.568 1.00 41.94 266 LYS A O 1
ATOM 2170 N N . VAL A 1 267 ? -17.045 29.060 75.896 1.00 45.91 267 VAL A N 1
ATOM 2171 C CA . VAL A 1 267 ? -17.127 29.472 77.324 1.00 45.91 267 VAL A CA 1
ATOM 2172 C C . VAL A 1 267 ? -15.968 30.482 77.452 1.00 45.91 267 VAL A C 1
ATOM 2174 O O . VAL A 1 267 ? -14.851 30.112 77.119 1.00 45.91 267 VAL A O 1
ATOM 2177 N N . THR A 1 268 ? -16.077 31.770 77.767 1.00 48.78 268 THR A N 1
ATOM 2178 C CA . THR A 1 268 ? -17.008 32.620 78.524 1.00 48.78 268 THR A CA 1
ATOM 2179 C C . THR A 1 268 ? -16.836 34.041 77.992 1.00 48.78 268 THR A C 1
ATOM 2181 O O . THR A 1 268 ? -15.702 34.346 77.557 1.00 48.78 268 THR A O 1
#

Nearest PDB structures (foldseek):
  5ubp-assembly1_A  TM=8.844E-01  e=5.962E-11  Saccharomyces cerevisiae RM11-1a
  4trq-assemb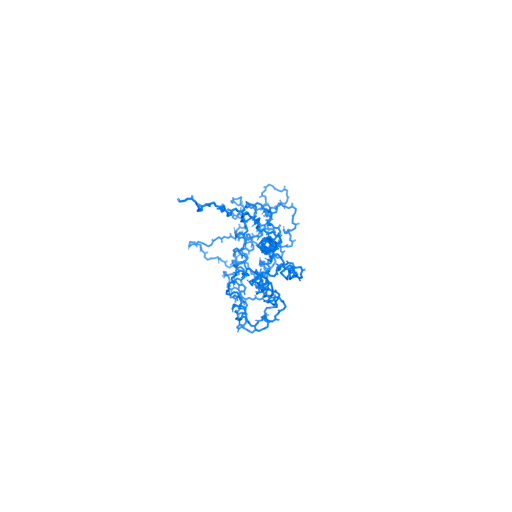ly1_A  TM=8.937E-01  e=1.564E-07  Saccharomyces cerevisiae S288C
  9e8g-assembly1_d  TM=6.700E-01  e=9.650E-03  Homo sapiens
  3j8c-assembly1_K  TM=4.897E-01  e=1.076E+00  Homo sapiens

InterPro domains:
  IPR005062 SAC3/GANP/THP3, conserved domain [PF03399] (1-254)
  IPR045107 SAC3/GANP/THP3 [PTHR12436] (1-252)